Protein AF-A0A7K0LQH1-F1 (afdb_monomer_lite)

Structure (mmCIF, N/CA/C/O backbone):
data_AF-A0A7K0LQH1-F1
#
_entry.id   AF-A0A7K0LQH1-F1
#
loop_
_atom_site.group_PDB
_atom_site.id
_atom_site.type_symbol
_atom_site.label_atom_id
_atom_site.label_alt_id
_atom_site.label_comp_id
_atom_site.label_asym_id
_atom_site.label_entity_id
_atom_site.label_seq_id
_atom_site.pdbx_PDB_ins_code
_atom_site.Cartn_x
_atom_site.Cartn_y
_atom_site.Cartn_z
_atom_site.occupancy
_atom_site.B_iso_or_equiv
_atom_site.auth_seq_id
_atom_site.auth_comp_id
_atom_site.auth_asym_id
_atom_site.auth_atom_id
_atom_site.pdbx_PDB_model_num
ATOM 1 N N . ASN A 1 1 ? -16.563 -9.240 7.066 1.00 52.59 1 ASN A N 1
ATOM 2 C CA . ASN A 1 1 ? -15.649 -8.672 6.043 1.00 52.59 1 ASN A CA 1
ATOM 3 C C . ASN A 1 1 ? -15.973 -7.249 5.561 1.00 52.59 1 ASN A C 1
ATOM 5 O O . ASN A 1 1 ? -15.347 -6.809 4.609 1.00 52.59 1 ASN A O 1
ATOM 9 N N . ALA A 1 2 ? -16.837 -6.466 6.227 1.00 51.16 2 ALA A N 1
ATOM 10 C CA . ALA A 1 2 ? -17.127 -5.082 5.808 1.00 51.16 2 ALA A CA 1
ATOM 11 C C . ALA A 1 2 ? -15.904 -4.139 5.872 1.00 51.16 2 ALA A C 1
ATOM 13 O O . ALA A 1 2 ? -15.732 -3.285 5.012 1.00 51.16 2 ALA A O 1
ATOM 14 N N . ARG A 1 3 ? -15.011 -4.344 6.851 1.00 62.53 3 ARG A N 1
ATOM 15 C CA . ARG A 1 3 ? -13.773 -3.562 7.004 1.00 62.53 3 ARG A CA 1
ATOM 16 C C . ARG A 1 3 ? -12.813 -3.723 5.820 1.00 62.53 3 ARG A C 1
ATOM 18 O O . ARG A 1 3 ? -12.276 -2.736 5.339 1.00 62.53 3 ARG A O 1
ATOM 25 N N . VAL A 1 4 ? -12.616 -4.958 5.355 1.00 66.06 4 VAL A N 1
ATOM 26 C CA . VAL A 1 4 ? -11.751 -5.254 4.199 1.00 66.06 4 VAL A CA 1
ATOM 27 C C . VAL A 1 4 ? -12.348 -4.650 2.929 1.00 66.06 4 VAL A C 1
ATOM 29 O O . VAL A 1 4 ? -11.624 -4.021 2.169 1.00 66.06 4 VAL A O 1
ATOM 32 N N . GLY A 1 5 ? -13.671 -4.753 2.755 1.00 66.81 5 GLY A N 1
ATOM 33 C CA . GLY A 1 5 ? -14.378 -4.109 1.646 1.00 66.81 5 GLY A CA 1
ATOM 34 C C . GLY A 1 5 ? -14.175 -2.591 1.612 1.00 66.81 5 GLY A C 1
ATOM 35 O O . GLY A 1 5 ? -13.774 -2.064 0.584 1.00 66.81 5 GLY A O 1
ATOM 36 N N . GLY A 1 6 ? -14.362 -1.899 2.742 1.00 71.12 6 GLY A N 1
ATOM 37 C CA . GLY A 1 6 ? -14.179 -0.443 2.810 1.00 71.12 6 GLY A CA 1
ATOM 38 C C . GLY A 1 6 ? -12.743 0.018 2.535 1.00 71.12 6 GLY A C 1
ATOM 39 O O . GLY A 1 6 ? -12.540 0.990 1.812 1.00 71.12 6 GLY A O 1
ATOM 40 N N . VAL A 1 7 ? -11.741 -0.700 3.055 1.00 81.06 7 VAL A N 1
ATOM 41 C CA . VAL A 1 7 ? -10.324 -0.403 2.775 1.00 81.06 7 VAL A CA 1
ATOM 42 C C . VAL A 1 7 ? -10.002 -0.608 1.295 1.00 81.06 7 VAL A C 1
ATOM 44 O O . VAL A 1 7 ? -9.341 0.237 0.701 1.00 81.06 7 VAL A O 1
ATOM 47 N N . LEU A 1 8 ? -10.493 -1.690 0.684 1.00 77.00 8 LEU A N 1
ATOM 48 C CA . LEU A 1 8 ? -10.299 -1.942 -0.745 1.00 77.00 8 LEU A CA 1
ATOM 49 C C . LEU A 1 8 ? -10.946 -0.852 -1.602 1.00 77.00 8 LEU A C 1
ATOM 51 O O . LEU A 1 8 ? -10.308 -0.371 -2.530 1.00 77.00 8 LEU A O 1
ATOM 55 N N . SER A 1 9 ? -12.157 -0.401 -1.266 1.00 74.44 9 SER A N 1
ATOM 56 C CA . SER A 1 9 ? -12.790 0.730 -1.955 1.00 74.44 9 SER A CA 1
ATOM 57 C C . SER A 1 9 ? -11.957 2.009 -1.853 1.00 74.44 9 SER A C 1
ATOM 59 O O . SER A 1 9 ? -11.783 2.699 -2.851 1.00 74.44 9 SER A O 1
ATOM 61 N N . LEU A 1 10 ? -11.402 2.305 -0.674 1.00 79.44 10 LEU A N 1
ATOM 62 C CA . LEU A 1 10 ? -10.561 3.484 -0.461 1.00 79.44 10 LEU A CA 1
ATOM 63 C C . LEU A 1 10 ? -9.239 3.397 -1.241 1.00 79.44 10 LEU A C 1
ATOM 65 O O . LEU A 1 10 ? -8.789 4.386 -1.812 1.00 79.44 10 LEU A O 1
ATOM 69 N N . VAL A 1 11 ? -8.638 2.207 -1.302 1.00 80.25 11 VAL A N 1
ATOM 70 C CA . VAL A 1 11 ? -7.452 1.937 -2.122 1.00 80.25 11 VAL A CA 1
ATOM 71 C C . VAL A 1 11 ? -7.757 2.117 -3.604 1.00 80.25 11 VAL A C 1
ATOM 73 O O . VAL A 1 11 ? -7.022 2.827 -4.280 1.00 80.25 11 VAL A O 1
ATOM 76 N N . LEU A 1 12 ? -8.839 1.520 -4.104 1.00 79.12 12 LEU A N 1
ATOM 77 C CA . LEU A 1 12 ? -9.243 1.658 -5.504 1.00 79.12 12 LEU A CA 1
ATOM 78 C C . LEU A 1 12 ? -9.522 3.121 -5.860 1.00 79.12 12 LEU A C 1
ATOM 80 O O . LEU A 1 12 ? -9.093 3.587 -6.909 1.00 79.12 12 LEU A O 1
ATOM 84 N N . PHE A 1 13 ? -10.166 3.862 -4.958 1.00 75.94 13 PHE A N 1
ATOM 85 C CA . PHE A 1 13 ? -10.374 5.298 -5.109 1.00 75.94 13 PHE A CA 1
ATOM 86 C C . PHE A 1 13 ? -9.051 6.078 -5.160 1.00 75.94 13 PHE A C 1
ATOM 88 O O . PHE A 1 13 ? -8.871 6.908 -6.044 1.00 75.94 13 PHE A O 1
ATOM 95 N N . ALA A 1 14 ? -8.099 5.785 -4.265 1.00 78.44 14 ALA A N 1
ATOM 96 C CA . ALA A 1 14 ? -6.773 6.407 -4.277 1.00 78.44 14 ALA A CA 1
ATOM 97 C C . ALA A 1 14 ? -6.038 6.161 -5.601 1.00 78.44 14 ALA A C 1
ATOM 99 O O . ALA A 1 14 ? -5.448 7.081 -6.159 1.00 78.44 14 ALA A O 1
ATOM 100 N N . VAL A 1 15 ? -6.085 4.917 -6.088 1.00 78.88 15 VAL A N 1
ATOM 101 C CA . VAL A 1 15 ? -5.493 4.512 -7.368 1.00 78.88 15 VAL A CA 1
ATOM 102 C C . VAL A 1 15 ? -6.127 5.296 -8.509 1.00 78.88 15 VAL A C 1
ATOM 104 O O . VAL A 1 15 ? -5.403 5.908 -9.283 1.00 78.88 15 VAL A O 1
ATOM 107 N N . PHE A 1 16 ? -7.457 5.359 -8.560 1.00 76.44 16 PHE A N 1
ATOM 108 C CA . PHE A 1 16 ? -8.176 6.116 -9.581 1.00 76.44 16 PHE A CA 1
ATOM 109 C C . PHE A 1 16 ? -7.814 7.610 -9.579 1.00 76.44 16 PHE A C 1
ATOM 111 O O . PHE A 1 16 ? -7.589 8.180 -10.639 1.00 76.44 16 PHE A O 1
ATOM 118 N N . LEU A 1 17 ? -7.698 8.235 -8.402 1.00 73.62 17 LEU A N 1
ATOM 119 C CA . LEU A 1 17 ? -7.318 9.648 -8.292 1.00 73.62 17 LEU A CA 1
ATOM 120 C C . LEU A 1 17 ? -5.871 9.945 -8.707 1.00 73.62 17 LEU A C 1
ATOM 122 O O . LEU A 1 17 ? -5.573 11.070 -9.093 1.00 73.62 17 LEU A O 1
ATOM 126 N N . GLY A 1 18 ? -4.957 8.989 -8.534 1.00 66.44 18 GLY A N 1
ATOM 127 C CA . GLY A 1 18 ? -3.521 9.223 -8.691 1.00 66.44 18 GLY A CA 1
ATOM 128 C C . GLY A 1 18 ? -2.909 8.688 -9.983 1.00 66.44 18 GLY A C 1
ATOM 129 O O . GLY A 1 18 ? -1.693 8.804 -10.143 1.00 66.44 18 GLY A O 1
ATOM 130 N N . ILE A 1 19 ? -3.688 8.059 -10.869 1.00 68.75 19 ILE A N 1
ATOM 131 C CA . ILE A 1 19 ? -3.216 7.687 -12.208 1.00 68.75 19 ILE A CA 1
ATOM 132 C C . ILE A 1 19 ? -3.272 8.946 -13.088 1.00 68.75 19 ILE A C 1
ATOM 134 O O . ILE A 1 19 ? -4.355 9.510 -13.254 1.00 68.75 19 ILE A O 1
ATOM 138 N N . PRO A 1 20 ? -2.138 9.406 -13.651 1.00 59.25 20 PRO A N 1
ATOM 139 C CA . PRO A 1 20 ? -2.138 10.519 -14.589 1.00 59.25 20 PRO A CA 1
ATOM 140 C C . PRO A 1 20 ? -2.856 10.082 -15.871 1.00 59.25 20 PRO A C 1
ATOM 142 O O . PRO A 1 20 ? -2.270 9.426 -16.730 1.00 59.25 20 PRO A O 1
ATOM 145 N N . SER A 1 21 ? -4.141 10.413 -15.995 1.00 56.12 21 SER A N 1
ATOM 146 C CA . SER A 1 21 ? -4.875 10.223 -17.243 1.00 56.12 21 SER A CA 1
ATOM 147 C C . SER A 1 21 ? -4.450 11.325 -18.207 1.00 56.12 21 SER A C 1
ATOM 149 O O . SER A 1 21 ? -4.708 12.509 -17.996 1.00 56.12 21 SER A O 1
ATOM 151 N N . SER A 1 22 ? -3.743 10.957 -19.274 1.00 52.31 22 SER A N 1
ATOM 152 C CA . SER A 1 22 ? -3.594 11.871 -20.404 1.00 52.31 22 SER A CA 1
ATOM 153 C C . SER A 1 22 ? -4.996 12.142 -20.959 1.00 52.31 22 SER A C 1
ATOM 155 O O . SER A 1 22 ? -5.718 11.184 -21.236 1.00 52.31 22 SER A O 1
ATOM 157 N N . GLU A 1 23 ? -5.386 13.409 -21.138 1.00 55.31 23 GLU A N 1
ATOM 158 C CA . GLU A 1 23 ? -6.752 13.821 -21.529 1.00 55.31 23 GLU A CA 1
ATOM 159 C C . GLU A 1 23 ? -7.309 13.150 -22.803 1.00 55.31 23 GLU A C 1
ATOM 161 O O . GLU A 1 23 ? -8.491 13.283 -23.109 1.00 55.31 23 GLU A O 1
ATOM 166 N N . ARG A 1 24 ? -6.489 12.409 -23.559 1.00 51.00 24 ARG A N 1
ATOM 167 C CA . ARG A 1 24 ? -6.901 11.770 -24.808 1.00 51.00 24 ARG A CA 1
ATOM 168 C C . ARG A 1 24 ? -7.819 10.558 -24.637 1.00 51.00 24 ARG A C 1
ATOM 170 O O . ARG A 1 24 ? -8.717 10.433 -25.459 1.00 51.00 24 ARG A O 1
ATOM 177 N N . ASN A 1 25 ? -7.685 9.721 -23.600 1.00 61.41 25 ASN A N 1
ATOM 178 C CA . ASN A 1 25 ? -8.346 8.401 -23.597 1.00 61.41 25 ASN A CA 1
ATOM 179 C C . ASN A 1 25 ? -9.029 8.012 -22.264 1.00 61.41 25 ASN A C 1
ATOM 181 O O . ASN A 1 25 ? -9.094 6.835 -21.920 1.00 61.41 25 ASN A O 1
ATOM 185 N N . ALA A 1 26 ? -9.629 8.963 -21.537 1.00 63.56 26 ALA A N 1
ATOM 186 C CA . ALA A 1 26 ? -10.374 8.670 -20.297 1.00 63.56 26 ALA A CA 1
ATOM 187 C C . ALA A 1 26 ? -11.474 7.592 -20.471 1.00 63.56 26 ALA A C 1
ATOM 189 O O . ALA A 1 26 ? -11.810 6.872 -19.530 1.00 63.56 26 ALA A O 1
ATOM 190 N N . VAL A 1 27 ? -12.023 7.458 -21.685 1.00 68.50 27 VAL A N 1
ATOM 191 C CA . VAL A 1 27 ? -12.999 6.416 -22.037 1.00 68.50 27 VAL A CA 1
ATOM 192 C C . VAL A 1 27 ? -12.353 5.029 -22.071 1.00 68.50 27 VAL A C 1
ATOM 194 O O . VAL A 1 27 ? -12.941 4.087 -21.548 1.00 68.50 27 VAL A O 1
ATOM 197 N N . GLU A 1 28 ? -11.151 4.888 -22.634 1.00 65.75 28 GLU A N 1
ATOM 198 C CA . GLU A 1 28 ? -10.433 3.606 -22.658 1.00 65.75 28 GLU A CA 1
ATOM 199 C C . GLU A 1 28 ? -10.027 3.178 -21.249 1.00 65.75 28 GLU A C 1
ATOM 201 O O . GLU A 1 28 ? -10.227 2.018 -20.892 1.00 65.75 28 GLU A O 1
ATOM 206 N N . ASP A 1 29 ? -9.573 4.116 -20.413 1.00 60.56 29 ASP A N 1
ATOM 207 C CA . ASP A 1 29 ? -9.269 3.849 -19.004 1.00 60.56 29 ASP A CA 1
ATOM 208 C C . ASP A 1 29 ? -10.518 3.363 -18.253 1.00 60.56 29 ASP A C 1
ATOM 210 O O . ASP A 1 29 ? -10.478 2.353 -17.546 1.00 60.56 29 ASP A O 1
ATOM 214 N N . CYS A 1 30 ? -11.667 4.017 -18.463 1.00 66.44 30 CYS A N 1
ATOM 215 C CA . CYS A 1 30 ? -12.944 3.578 -17.896 1.00 66.44 30 CYS A CA 1
ATOM 216 C C . CYS A 1 30 ? -13.352 2.180 -18.385 1.00 66.44 30 CYS A C 1
ATOM 218 O O . CYS A 1 30 ? -13.841 1.372 -17.591 1.00 66.44 30 CYS A O 1
ATOM 220 N N . LEU A 1 31 ? -13.149 1.877 -19.671 1.00 76.19 31 LEU A N 1
ATOM 221 C CA . LEU A 1 31 ? -13.460 0.572 -20.256 1.00 76.19 31 LEU A CA 1
ATOM 222 C C . LEU A 1 31 ? -12.544 -0.529 -19.710 1.00 76.19 31 LEU A C 1
ATOM 224 O O . LEU A 1 31 ? -13.035 -1.607 -19.377 1.00 76.19 31 LEU A O 1
ATOM 228 N N . LEU A 1 32 ? -11.244 -0.264 -19.560 1.00 69.75 32 LEU A N 1
ATOM 229 C CA . LEU A 1 32 ? -10.274 -1.202 -18.988 1.00 69.75 32 LEU A CA 1
ATOM 230 C C . LEU A 1 32 ? -10.552 -1.469 -17.504 1.00 69.75 32 LEU A C 1
ATOM 232 O O . LEU A 1 32 ? -10.531 -2.623 -17.071 1.00 69.75 32 LEU A O 1
ATOM 236 N N . VAL A 1 33 ? -10.893 -0.431 -16.733 1.00 68.88 33 VAL A N 1
ATOM 237 C CA . VAL A 1 33 ? -11.333 -0.574 -15.334 1.00 68.88 33 VAL A CA 1
ATOM 238 C C . VAL A 1 33 ? -12.636 -1.375 -15.256 1.00 68.88 33 VAL A C 1
ATOM 240 O O . VAL A 1 33 ? -12.754 -2.281 -14.427 1.00 68.88 33 VAL A O 1
ATOM 243 N N . GLY A 1 34 ? -13.594 -1.096 -16.145 1.00 72.38 34 GLY A N 1
ATOM 244 C CA . GLY A 1 34 ? -14.844 -1.847 -16.260 1.00 72.38 34 GLY A CA 1
ATOM 245 C C . GLY A 1 34 ? -14.611 -3.326 -16.573 1.00 72.38 34 GLY A C 1
ATOM 246 O O . GLY A 1 34 ? -15.151 -4.194 -15.885 1.00 72.38 34 GLY A O 1
ATOM 247 N N . LEU A 1 35 ? -13.753 -3.625 -17.551 1.00 78.88 35 LEU A N 1
ATOM 248 C CA . LEU A 1 35 ? -13.371 -4.984 -17.935 1.00 78.88 35 LEU A CA 1
ATOM 249 C C . LEU A 1 35 ? -12.695 -5.725 -16.776 1.00 78.88 35 LEU A C 1
ATOM 251 O O . LEU A 1 35 ? -13.079 -6.852 -16.463 1.00 78.88 35 LEU A O 1
ATOM 255 N N . GLY A 1 36 ? -11.736 -5.087 -16.100 1.00 70.12 36 GLY A N 1
ATOM 256 C CA . GLY A 1 36 ? -11.084 -5.644 -14.914 1.00 70.12 36 GLY A CA 1
ATOM 257 C C . GLY A 1 36 ? -12.086 -5.955 -13.801 1.00 70.12 36 GLY A C 1
ATOM 258 O O . GLY A 1 36 ? -12.048 -7.038 -13.215 1.00 70.12 36 GLY A O 1
ATOM 259 N N . GLY A 1 37 ? -13.044 -5.054 -13.565 1.00 67.38 37 GLY A N 1
ATOM 260 C CA . GLY A 1 37 ? -14.150 -5.268 -12.635 1.00 67.38 37 GLY A CA 1
ATOM 261 C C . GLY A 1 37 ? -14.998 -6.488 -12.998 1.00 67.38 37 GLY A C 1
ATOM 262 O O . GLY A 1 37 ? -15.247 -7.329 -12.136 1.00 67.38 37 GLY A O 1
ATOM 263 N N . VAL A 1 38 ? -15.388 -6.629 -14.268 1.00 76.31 38 VAL A N 1
ATOM 264 C CA . VAL A 1 38 ? -16.162 -7.779 -14.771 1.00 76.31 38 VAL A CA 1
ATOM 265 C C . VAL A 1 38 ? -15.383 -9.085 -14.630 1.00 76.31 38 VAL A C 1
ATOM 267 O O . VAL A 1 38 ? -15.955 -10.082 -14.195 1.00 76.31 38 VAL A O 1
ATOM 270 N N . LEU A 1 39 ? -14.084 -9.090 -14.937 1.00 73.00 39 LEU A N 1
ATOM 271 C CA . LEU A 1 39 ? -13.227 -10.270 -14.798 1.00 73.00 39 LEU A CA 1
ATOM 272 C C . LEU A 1 39 ? -13.080 -10.698 -13.336 1.00 73.00 39 LEU A C 1
ATOM 274 O O . LEU A 1 39 ? -13.242 -11.877 -13.029 1.00 73.00 39 LEU A O 1
ATOM 278 N N . VAL A 1 40 ? -12.842 -9.754 -12.420 1.00 64.31 40 VAL A N 1
ATOM 279 C CA . VAL A 1 40 ? -12.775 -10.037 -10.978 1.00 64.31 40 VAL A CA 1
ATOM 280 C C . VAL A 1 40 ? -14.123 -10.542 -10.465 1.00 64.31 40 VAL A C 1
ATOM 282 O O . VAL A 1 40 ? -14.164 -11.529 -9.733 1.00 64.31 40 VAL A O 1
ATOM 285 N N . LEU A 1 41 ? -15.234 -9.916 -10.867 1.00 66.12 41 LEU A N 1
ATOM 286 C CA . LEU A 1 41 ? -16.575 -10.347 -10.470 1.00 66.12 41 LEU A CA 1
ATOM 287 C C . LEU A 1 41 ? -16.886 -11.750 -11.005 1.00 66.12 41 LEU A C 1
ATOM 289 O O . LEU A 1 41 ? -17.370 -12.598 -10.259 1.00 66.12 41 LEU A O 1
ATOM 293 N N . GLY A 1 42 ? -16.560 -12.009 -12.272 1.00 78.31 42 GLY A N 1
ATOM 294 C CA . GLY A 1 42 ? -16.723 -13.301 -12.929 1.00 78.31 42 GLY A CA 1
ATOM 295 C C . GLY A 1 42 ? -15.879 -14.388 -12.273 1.00 78.31 42 GLY A C 1
ATOM 296 O O . GLY A 1 42 ? -16.396 -15.463 -11.984 1.00 78.31 42 GLY A O 1
ATOM 297 N N . TRP A 1 43 ? -14.620 -14.092 -11.943 1.00 83.44 43 TRP A N 1
ATOM 298 C CA . TRP A 1 43 ? -13.735 -15.006 -11.224 1.00 83.44 43 TRP A CA 1
ATOM 299 C C . TRP A 1 43 ? -14.243 -15.291 -9.811 1.00 83.44 43 TRP A C 1
ATOM 301 O O . TRP A 1 43 ? -14.311 -16.446 -9.403 1.00 83.44 43 TRP A O 1
ATOM 311 N N . LEU A 1 44 ? -14.690 -14.270 -9.074 1.00 66.00 44 LEU A N 1
ATOM 312 C CA . LEU A 1 44 ? -15.287 -14.444 -7.749 1.00 66.00 44 LEU A CA 1
A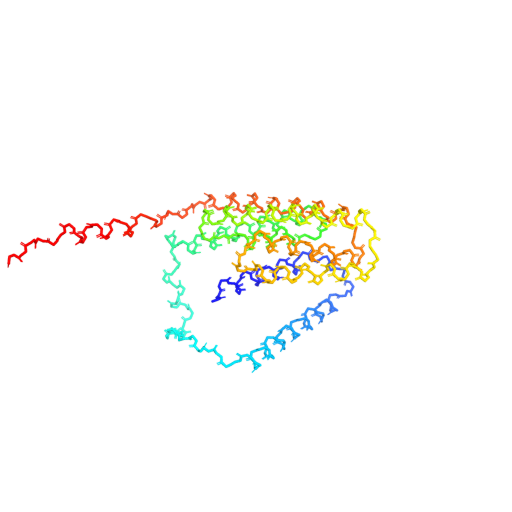TOM 313 C C . LEU A 1 44 ? -16.579 -15.262 -7.803 1.00 66.00 44 LEU A C 1
ATOM 315 O O . LEU A 1 44 ? -16.797 -16.095 -6.927 1.00 66.00 44 LEU A O 1
ATOM 319 N N . VAL A 1 45 ? -17.428 -15.059 -8.814 1.00 77.19 45 VAL A N 1
ATOM 320 C CA . VAL A 1 45 ? -18.643 -15.857 -9.029 1.00 77.19 45 VAL A CA 1
ATOM 321 C C . VAL A 1 45 ? -18.280 -17.290 -9.404 1.00 77.19 45 VAL A C 1
ATOM 323 O O . VAL A 1 45 ? -18.827 -18.209 -8.807 1.00 77.19 45 VAL A O 1
ATOM 326 N N . ALA A 1 46 ? -17.325 -17.504 -10.309 1.00 79.50 46 ALA A N 1
ATOM 327 C CA . ALA A 1 46 ? -16.853 -18.829 -10.696 1.00 79.50 46 ALA A CA 1
ATOM 328 C C . ALA A 1 46 ? -16.257 -19.579 -9.500 1.00 79.50 46 ALA A C 1
ATOM 330 O O . ALA A 1 46 ? -16.687 -20.688 -9.204 1.00 79.50 46 ALA A O 1
ATOM 331 N N . LEU A 1 47 ? -15.353 -18.955 -8.740 1.00 79.38 47 LEU A N 1
ATOM 332 C CA . LEU A 1 47 ? -14.827 -19.512 -7.496 1.00 79.38 47 LEU A CA 1
ATOM 333 C C . LEU A 1 47 ? -15.952 -19.782 -6.499 1.00 79.38 47 LEU A C 1
ATOM 335 O O . LEU A 1 47 ? -15.991 -20.837 -5.877 1.00 79.38 47 LEU A O 1
ATOM 339 N N . ARG A 1 48 ? -16.909 -18.864 -6.353 1.00 73.19 48 ARG A N 1
ATOM 340 C CA . ARG A 1 48 ? -18.039 -19.080 -5.455 1.00 73.19 48 ARG A CA 1
ATOM 341 C C . ARG A 1 48 ? -18.864 -20.279 -5.897 1.00 73.19 48 ARG A C 1
ATOM 343 O O . ARG A 1 48 ? -19.191 -21.070 -5.033 1.00 73.19 48 ARG A O 1
ATOM 350 N N . LEU A 1 49 ? -19.150 -20.452 -7.185 1.00 80.69 49 LEU A N 1
ATOM 351 C CA . LEU A 1 49 ? -19.887 -21.596 -7.729 1.00 80.69 49 LEU A CA 1
ATOM 352 C C . LEU A 1 49 ? -19.105 -22.910 -7.585 1.00 80.69 49 LEU A C 1
ATOM 354 O O . LEU A 1 49 ? -19.677 -23.919 -7.181 1.00 80.69 49 LEU A O 1
ATOM 358 N N . LEU A 1 50 ? -17.797 -22.884 -7.844 1.00 82.12 50 LEU A N 1
ATOM 359 C CA . LEU A 1 50 ? -16.905 -24.044 -7.759 1.00 82.12 50 LEU A CA 1
ATOM 360 C C . LEU A 1 50 ? -16.635 -24.472 -6.307 1.00 82.12 50 LEU A C 1
ATOM 362 O O . LEU A 1 50 ? -16.519 -25.661 -6.021 1.00 82.12 50 LEU A O 1
ATOM 366 N N . PHE A 1 51 ? -16.583 -23.519 -5.373 1.00 75.12 51 PHE A N 1
ATOM 367 C CA . PHE A 1 51 ? -16.222 -23.749 -3.972 1.00 75.12 51 PHE A CA 1
ATOM 368 C C . PHE A 1 51 ? -17.401 -23.581 -2.985 1.00 75.12 51 PHE A C 1
ATOM 370 O O . PHE A 1 51 ? -17.199 -23.710 -1.774 1.00 75.12 51 PHE A O 1
ATOM 377 N N . HIS A 1 52 ? -18.655 -23.376 -3.438 1.00 60.41 52 HIS A N 1
ATOM 378 C CA . HIS A 1 52 ? -19.837 -23.180 -2.561 1.00 60.41 52 HIS A CA 1
ATOM 379 C C . HIS A 1 52 ? -20.310 -24.403 -1.765 1.00 60.41 52 HIS A C 1
ATOM 381 O O . HIS A 1 52 ? -21.414 -24.396 -1.223 1.00 60.41 52 HIS A O 1
ATOM 387 N N . ARG A 1 53 ? -19.485 -25.439 -1.598 1.00 59.34 53 ARG A N 1
ATOM 388 C CA . ARG A 1 53 ? -19.830 -26.569 -0.729 1.00 59.34 53 ARG A CA 1
ATOM 389 C C . ARG A 1 53 ? -19.390 -26.461 0.729 1.00 59.34 53 ARG A C 1
ATOM 391 O O . ARG A 1 53 ? -19.646 -27.405 1.470 1.00 59.34 53 ARG A O 1
ATOM 398 N N . ARG A 1 54 ? -18.833 -25.343 1.222 1.00 60.91 54 ARG A N 1
ATOM 399 C CA . ARG A 1 54 ? -18.614 -25.201 2.680 1.00 60.91 54 ARG A CA 1
ATOM 400 C C . ARG A 1 54 ? -18.956 -23.835 3.289 1.00 60.91 54 ARG A C 1
ATOM 402 O O . ARG A 1 54 ? -18.235 -22.858 3.133 1.00 60.91 54 ARG A O 1
ATOM 409 N N . LYS A 1 55 ? -19.977 -23.916 4.154 1.00 57.03 55 LYS A N 1
ATOM 410 C CA . LYS A 1 55 ? -20.259 -23.136 5.373 1.00 57.03 55 LYS A CA 1
ATOM 411 C C . LYS A 1 55 ? -20.990 -21.800 5.188 1.00 57.03 55 LYS A C 1
ATOM 413 O O . LYS A 1 55 ? -20.394 -20.740 5.026 1.00 57.03 55 LYS A O 1
ATOM 418 N N . SER A 1 56 ? -22.316 -21.869 5.321 1.00 52.50 56 SER A N 1
ATOM 419 C CA . SER A 1 56 ? -23.194 -20.733 5.600 1.00 52.50 56 SER A CA 1
ATOM 420 C C . SER A 1 56 ? -22.856 -20.161 6.977 1.00 52.50 56 SER A C 1
ATOM 422 O O . SER A 1 56 ? -23.214 -20.723 8.013 1.00 52.50 56 SER A O 1
ATOM 424 N N . TRP A 1 57 ? -22.127 -19.051 6.992 1.00 53.81 57 TRP A N 1
ATOM 425 C CA . TRP A 1 57 ? -21.954 -18.254 8.196 1.00 53.81 57 TRP A CA 1
ATOM 426 C C . TRP A 1 57 ? -23.325 -17.702 8.588 1.00 53.81 57 TRP A C 1
ATOM 428 O O . TRP A 1 57 ? -23.902 -16.909 7.846 1.00 53.81 57 TRP A O 1
ATOM 438 N N . GLY A 1 58 ? -23.861 -18.154 9.723 1.00 49.62 58 GLY A N 1
ATOM 439 C CA . GLY A 1 58 ? -25.081 -17.604 10.304 1.00 49.62 58 GLY A CA 1
ATOM 440 C C . GLY A 1 58 ? -24.840 -16.148 10.683 1.00 49.62 58 GLY A C 1
ATOM 441 O O . GLY A 1 58 ? -24.266 -15.863 11.731 1.00 49.62 58 GLY A O 1
ATOM 442 N N . ALA A 1 59 ? -25.213 -15.223 9.801 1.00 58.25 59 ALA A N 1
ATOM 443 C CA . ALA A 1 59 ? -25.232 -13.813 10.139 1.0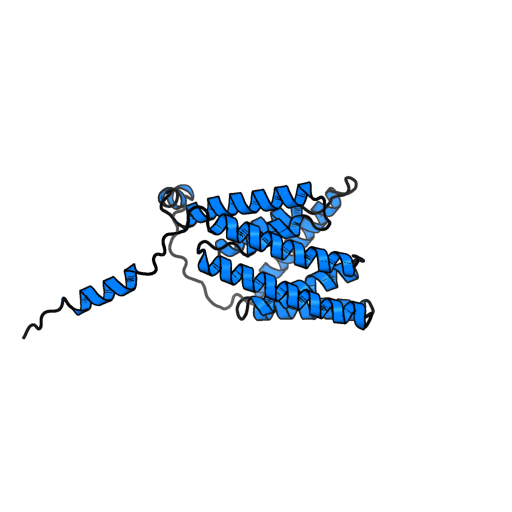0 58.25 59 ALA A CA 1
ATOM 444 C C . ALA A 1 59 ? -26.430 -13.573 11.073 1.00 58.25 59 ALA A C 1
ATOM 446 O O . ALA A 1 59 ? -27.538 -14.000 10.738 1.00 58.25 59 ALA A O 1
ATOM 447 N N . PRO A 1 60 ? -26.243 -12.919 12.232 1.00 56.59 60 PRO A N 1
ATOM 448 C CA . PRO A 1 60 ? -27.368 -12.532 13.070 1.00 56.59 60 PRO A CA 1
ATOM 449 C C . PRO A 1 60 ? -28.323 -11.631 12.269 1.00 56.59 60 PRO A C 1
ATOM 451 O O . PRO A 1 60 ? -27.858 -10.888 11.396 1.00 56.59 60 PRO A O 1
ATOM 454 N N . PRO A 1 61 ? -29.639 -11.682 12.535 1.00 60.69 61 PRO A N 1
ATOM 455 C CA . PRO A 1 61 ? -30.614 -10.858 11.832 1.00 60.69 61 PRO A CA 1
ATOM 456 C C . PRO A 1 61 ? -30.249 -9.381 12.004 1.00 60.69 61 PRO A C 1
ATOM 458 O O . PRO A 1 61 ? -30.214 -8.850 13.113 1.00 60.69 61 PRO A O 1
ATOM 461 N N . LEU A 1 62 ? -29.910 -8.726 10.895 1.00 71.88 62 LEU A N 1
ATOM 462 C CA . LEU A 1 62 ? -29.597 -7.303 10.872 1.00 71.88 62 LEU A CA 1
ATOM 463 C C . LEU A 1 62 ? -30.894 -6.525 10.657 1.00 71.88 62 LEU A C 1
ATOM 465 O O . LEU A 1 62 ? -31.693 -6.895 9.798 1.00 71.88 62 LEU A O 1
ATO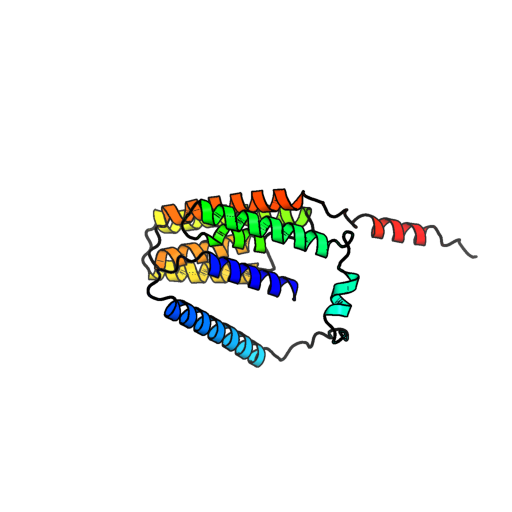M 469 N N . SER A 1 63 ? -31.085 -5.421 11.385 1.00 69.44 63 SER A N 1
ATOM 470 C CA . SER A 1 63 ? -32.177 -4.501 11.070 1.00 69.44 63 SER A CA 1
ATOM 471 C C . SER A 1 63 ? -32.031 -3.999 9.620 1.00 69.44 63 SER A C 1
ATOM 473 O O . SER A 1 63 ? -30.906 -3.738 9.167 1.00 69.44 63 SER A O 1
ATOM 475 N N . PRO A 1 64 ? -33.138 -3.875 8.866 1.00 68.81 64 PRO A N 1
ATOM 476 C CA . PRO A 1 64 ? -33.093 -3.441 7.469 1.00 68.81 64 PRO A CA 1
ATOM 477 C C . PRO A 1 64 ? -32.599 -1.991 7.333 1.00 68.81 64 PRO A C 1
ATOM 479 O O . PRO A 1 64 ? -31.939 -1.642 6.354 1.00 68.81 64 PRO A O 1
ATOM 482 N N . ASN A 1 65 ? -32.825 -1.161 8.354 1.00 78.19 65 ASN A N 1
ATOM 483 C CA . ASN A 1 65 ? -32.460 0.249 8.340 1.00 78.19 65 ASN A CA 1
ATOM 484 C C . ASN A 1 65 ? -30.985 0.481 8.691 1.00 78.19 65 ASN A C 1
ATOM 486 O O . ASN A 1 65 ? -30.516 0.232 9.802 1.00 78.19 65 ASN A O 1
ATOM 490 N N . VAL A 1 66 ? -30.245 1.036 7.729 1.00 73.69 66 VAL A N 1
ATOM 491 C CA . VAL A 1 66 ? -28.845 1.462 7.894 1.00 73.69 66 VAL A CA 1
ATOM 492 C C . VAL A 1 66 ? -28.705 2.536 8.979 1.00 73.69 66 VAL A C 1
ATOM 494 O O . VAL A 1 66 ? -27.769 2.474 9.774 1.00 73.69 66 VAL A O 1
ATOM 497 N N . ILE A 1 67 ? -29.653 3.474 9.056 1.00 76.75 67 ILE A N 1
ATOM 498 C CA . ILE A 1 67 ? -29.625 4.596 10.007 1.00 76.75 67 ILE A CA 1
ATOM 499 C C . ILE A 1 67 ? -29.667 4.095 11.456 1.00 76.75 67 ILE A C 1
ATOM 501 O O . ILE A 1 67 ? -28.859 4.537 12.272 1.00 76.75 67 ILE A O 1
ATOM 505 N N . ASP A 1 68 ? -30.509 3.106 11.758 1.00 76.25 68 ASP A N 1
ATOM 506 C CA . ASP A 1 68 ? -30.631 2.532 13.107 1.00 76.25 68 ASP A CA 1
ATOM 507 C C . ASP A 1 68 ? -29.355 1.797 13.553 1.00 76.25 68 ASP A C 1
ATOM 509 O O . ASP A 1 68 ? -29.076 1.693 14.745 1.00 76.25 68 ASP A O 1
ATOM 513 N N . ARG A 1 69 ? -28.531 1.337 12.600 1.00 68.88 69 ARG A N 1
ATOM 514 C CA . ARG A 1 69 ? -27.220 0.721 12.872 1.00 68.88 69 ARG A CA 1
ATOM 515 C C . ARG A 1 69 ? -26.108 1.748 13.085 1.00 68.88 69 ARG A C 1
ATOM 517 O O . ARG A 1 69 ? -25.163 1.472 13.825 1.00 68.88 69 ARG A O 1
ATOM 524 N N . LEU A 1 70 ? -26.196 2.901 12.422 1.00 70.12 70 LEU A N 1
ATOM 525 C CA . LEU A 1 70 ? -25.186 3.962 12.483 1.00 70.12 70 LEU A CA 1
ATOM 526 C C . LEU A 1 70 ? -25.401 4.897 13.672 1.00 70.12 70 LEU A C 1
ATOM 528 O O . LEU A 1 70 ? -24.435 5.260 14.337 1.00 70.12 70 LEU A O 1
ATOM 532 N N . ARG A 1 71 ? -26.655 5.252 13.973 1.00 74.88 71 ARG A N 1
ATOM 533 C CA . ARG A 1 71 ? -27.018 6.225 15.013 1.00 74.88 71 ARG A CA 1
ATOM 534 C C . ARG A 1 71 ? -26.381 5.941 16.385 1.00 74.88 71 ARG A C 1
ATOM 536 O O . ARG A 1 71 ? -25.876 6.891 16.975 1.00 74.88 71 ARG A O 1
ATOM 543 N N . PRO A 1 72 ? -26.305 4.689 16.883 1.00 71.50 72 PRO A N 1
ATOM 544 C CA . PRO A 1 72 ? -25.657 4.400 18.166 1.00 71.50 72 PRO A CA 1
ATOM 545 C C . PRO A 1 72 ? -24.128 4.562 18.145 1.00 71.50 72 PRO A C 1
ATOM 547 O O . PRO A 1 72 ? -23.526 4.755 19.196 1.00 71.50 72 PRO A O 1
ATOM 550 N N . ARG A 1 73 ? -23.501 4.477 16.962 1.00 69.00 73 ARG A N 1
ATOM 551 C CA . ARG A 1 73 ? -22.042 4.569 16.763 1.00 69.00 73 ARG A CA 1
ATOM 552 C C . ARG A 1 73 ? -21.558 5.993 16.479 1.00 69.00 73 ARG A C 1
ATOM 554 O O . ARG A 1 73 ? -20.359 6.247 16.515 1.00 69.00 73 ARG A O 1
ATOM 561 N N . LEU A 1 74 ? -22.469 6.934 16.212 1.00 73.06 74 LEU A N 1
ATOM 562 C CA . LEU A 1 74 ? -22.171 8.361 16.041 1.00 73.06 74 LEU A CA 1
ATOM 563 C C . LEU A 1 74 ? -21.965 9.035 17.405 1.00 73.06 74 LEU A C 1
ATOM 565 O O . LEU A 1 74 ? -22.707 9.929 17.805 1.00 73.06 74 LEU A O 1
ATOM 569 N N . ASN A 1 75 ? -20.963 8.574 18.148 1.00 74.25 75 ASN A N 1
ATOM 570 C CA . ASN A 1 75 ? -20.581 9.148 19.428 1.00 74.25 75 ASN A CA 1
ATOM 571 C C . ASN A 1 75 ? -19.074 9.407 19.438 1.00 74.25 75 ASN A C 1
ATOM 573 O O . ASN A 1 75 ? -18.281 8.542 19.077 1.00 74.25 75 ASN A O 1
ATOM 577 N N . LEU A 1 76 ? -18.667 10.579 19.928 1.00 67.50 76 LEU A N 1
ATOM 578 C CA . LEU A 1 76 ? -17.260 10.953 20.110 1.00 67.50 76 LEU A CA 1
ATOM 579 C C . LEU A 1 76 ? -16.513 10.048 21.103 1.00 67.50 76 LEU A C 1
ATOM 581 O O . LEU A 1 76 ? -15.296 10.163 21.236 1.00 67.50 76 LEU A O 1
ATOM 585 N N . ARG A 1 77 ? -17.212 9.165 21.821 1.00 70.31 77 ARG A N 1
ATOM 586 C CA . ARG A 1 77 ? -16.642 8.120 22.683 1.00 70.31 77 ARG A CA 1
ATOM 587 C C . ARG A 1 77 ? -16.449 6.769 21.983 1.00 70.31 77 ARG A C 1
ATOM 589 O O . ARG A 1 77 ? -15.802 5.915 22.569 1.00 70.31 77 ARG A O 1
ATOM 596 N N . ASP A 1 78 ? -16.978 6.578 20.774 1.00 79.00 78 ASP A N 1
ATOM 597 C CA . ASP A 1 78 ? -16.831 5.333 20.012 1.00 79.00 78 ASP A CA 1
ATOM 598 C C . ASP A 1 78 ? -15.488 5.311 19.257 1.00 79.00 78 ASP A C 1
ATOM 600 O O . ASP A 1 78 ? -15.160 6.226 18.492 1.00 79.00 78 ASP A O 1
ATOM 604 N N . ASP A 1 79 ? -14.704 4.252 19.461 1.00 76.94 79 ASP A N 1
ATOM 605 C CA . ASP A 1 79 ? -13.384 4.086 18.848 1.00 76.94 79 ASP A CA 1
ATOM 606 C C . ASP A 1 79 ? -13.435 3.984 17.315 1.00 76.94 79 ASP A C 1
ATOM 608 O O . ASP A 1 79 ? -12.512 4.440 16.631 1.00 76.94 79 ASP A O 1
ATOM 612 N N . PHE A 1 80 ? -14.522 3.449 16.745 1.00 78.69 80 PHE A N 1
ATOM 613 C CA . PHE A 1 80 ? -14.710 3.364 15.296 1.00 78.69 80 PHE A CA 1
ATOM 614 C C . PHE A 1 80 ? -14.992 4.734 14.680 1.00 78.69 80 PHE A C 1
ATOM 616 O O . PHE A 1 80 ? -14.461 5.028 13.608 1.00 78.69 80 PHE A O 1
ATOM 623 N N . PHE A 1 81 ? -15.770 5.589 15.354 1.00 80.62 81 PHE A N 1
ATOM 624 C CA . PHE A 1 81 ? -16.007 6.959 14.888 1.00 80.62 81 PHE A CA 1
ATOM 625 C C . PHE A 1 81 ? -14.709 7.775 14.909 1.00 80.62 81 PHE A C 1
ATOM 627 O O . PHE A 1 81 ? -14.329 8.380 13.906 1.00 80.62 81 PHE A O 1
ATOM 634 N N . ARG A 1 82 ? -13.962 7.702 16.019 1.00 83.50 82 ARG A N 1
ATOM 635 C CA . ARG A 1 82 ? -12.636 8.330 16.155 1.00 83.50 82 ARG A CA 1
ATOM 636 C C . ARG A 1 82 ? -11.662 7.841 15.089 1.00 83.50 82 ARG A C 1
ATOM 638 O O . ARG A 1 82 ? -10.901 8.624 14.530 1.00 83.50 82 ARG A O 1
ATOM 645 N N . HIS A 1 83 ? -11.651 6.540 14.807 1.00 86.50 83 HIS A N 1
ATOM 646 C CA . HIS A 1 83 ? -10.834 5.982 13.733 1.00 86.50 83 HIS A CA 1
ATOM 647 C C . HIS A 1 83 ? -11.237 6.524 12.360 1.00 86.50 83 HIS A C 1
ATOM 649 O O . HIS A 1 83 ? -10.355 6.913 11.604 1.00 86.50 83 HIS A O 1
ATOM 655 N N . GLY A 1 84 ? -12.536 6.605 12.058 1.00 86.38 84 GLY A N 1
ATOM 656 C CA . GLY A 1 84 ? -13.027 7.164 10.798 1.00 86.38 84 GLY A CA 1
ATOM 657 C C . GLY A 1 84 ? -12.535 8.592 10.555 1.00 86.38 84 GLY A C 1
ATOM 658 O O . GLY A 1 84 ? -12.026 8.884 9.477 1.00 86.38 84 GLY A O 1
ATOM 659 N N . VAL A 1 85 ? -12.597 9.454 11.577 1.00 86.38 85 VAL A N 1
ATOM 660 C CA . VAL A 1 85 ? -12.091 10.838 11.495 1.00 86.38 85 VAL A CA 1
ATOM 661 C C . VAL A 1 85 ? -10.572 10.876 11.287 1.00 86.38 85 VAL A C 1
ATOM 663 O O . VAL A 1 85 ? -10.100 11.570 10.390 1.00 86.38 85 VAL A O 1
ATOM 666 N N . ARG A 1 86 ? -9.801 10.098 12.062 1.00 89.69 86 ARG A N 1
ATOM 667 C CA . ARG A 1 86 ? -8.333 10.013 11.918 1.00 89.69 86 ARG A CA 1
ATOM 668 C C . ARG A 1 86 ? -7.923 9.509 10.535 1.00 89.69 86 ARG A C 1
ATOM 670 O O . ARG A 1 86 ? -7.019 10.068 9.923 1.00 89.69 86 ARG A O 1
ATOM 677 N N . LEU A 1 87 ? -8.602 8.477 10.034 1.00 89.94 87 LEU A N 1
ATOM 678 C CA . LEU A 1 87 ? -8.361 7.913 8.709 1.00 89.94 87 LEU A CA 1
ATOM 679 C C . LEU A 1 87 ? -8.690 8.922 7.607 1.00 89.94 87 LEU A C 1
ATOM 681 O O . LEU A 1 87 ? -7.892 9.080 6.689 1.00 89.94 87 LEU A O 1
ATOM 685 N N . ALA A 1 88 ? -9.820 9.629 7.706 1.00 87.69 88 ALA A N 1
ATOM 686 C CA . ALA A 1 88 ? -10.186 10.668 6.747 1.00 87.69 88 ALA A CA 1
ATOM 687 C C . ALA A 1 88 ? -9.143 11.800 6.716 1.00 87.69 88 ALA A C 1
ATOM 689 O O . ALA A 1 88 ? -8.716 12.207 5.634 1.00 87.69 88 ALA A O 1
ATOM 690 N N . GLY A 1 89 ? -8.678 12.250 7.887 1.00 88.44 89 GLY A N 1
ATOM 691 C CA . GLY A 1 89 ? -7.597 13.232 8.011 1.00 88.44 89 GLY A CA 1
ATOM 692 C C . GLY A 1 89 ? -6.294 12.743 7.377 1.00 88.44 89 GLY A C 1
ATOM 693 O O . GLY A 1 89 ? -5.776 13.386 6.467 1.00 88.44 89 GLY A O 1
ATOM 694 N N . ALA A 1 90 ? -5.819 11.559 7.771 1.00 93.62 90 ALA A N 1
ATOM 695 C CA . ALA A 1 90 ? -4.594 10.960 7.243 1.00 93.62 90 ALA A CA 1
ATOM 696 C C . ALA A 1 90 ? -4.634 10.754 5.727 1.00 93.62 90 ALA A C 1
ATOM 698 O O . ALA A 1 90 ? -3.673 11.076 5.029 1.00 93.62 90 ALA A O 1
ATOM 699 N N . PHE A 1 91 ? -5.749 10.236 5.211 1.00 90.88 91 PHE A N 1
ATOM 700 C CA . PHE A 1 91 ? -5.933 9.983 3.788 1.00 90.88 91 PHE A CA 1
ATOM 701 C C . PHE A 1 91 ? -5.967 11.287 2.984 1.00 90.88 91 PHE A C 1
ATOM 703 O O . PHE A 1 91 ? -5.331 11.379 1.934 1.00 90.88 91 PHE A O 1
ATOM 710 N N . THR A 1 92 ? -6.633 12.322 3.503 1.00 87.25 92 THR A N 1
ATOM 711 C CA . THR A 1 92 ? -6.667 13.653 2.877 1.00 87.25 92 THR A CA 1
ATOM 712 C C . THR A 1 92 ? -5.278 14.288 2.866 1.00 87.25 92 THR A C 1
ATOM 714 O O . THR A 1 92 ? -4.824 14.732 1.815 1.00 87.25 92 THR A O 1
ATOM 717 N N . THR A 1 93 ? -4.557 14.265 3.994 1.00 91.06 93 THR A N 1
ATOM 7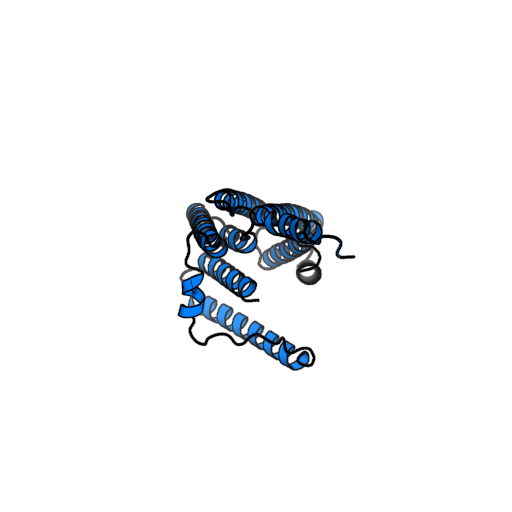18 C CA . THR A 1 93 ? -3.171 14.756 4.077 1.00 91.06 93 THR A CA 1
ATOM 719 C C . THR A 1 93 ? -2.262 14.037 3.082 1.00 91.06 93 THR A C 1
ATOM 721 O O . THR A 1 93 ? -1.532 14.688 2.339 1.00 91.06 93 THR A O 1
ATOM 724 N N . ALA A 1 94 ? -2.331 12.706 3.022 1.00 93.69 94 ALA A N 1
ATOM 725 C CA . ALA A 1 94 ? -1.557 11.908 2.076 1.00 93.69 94 ALA A CA 1
ATOM 726 C C . ALA A 1 94 ? -1.882 12.242 0.617 1.00 93.69 94 ALA A C 1
ATOM 728 O O . ALA A 1 94 ? -0.967 12.357 -0.195 1.00 93.69 94 ALA A O 1
ATOM 729 N N . THR A 1 95 ? -3.164 12.433 0.302 1.00 88.44 95 THR A N 1
ATOM 730 C CA . THR A 1 95 ? -3.616 12.799 -1.045 1.00 88.44 95 THR A CA 1
ATOM 731 C C . THR A 1 95 ? -3.078 14.174 -1.440 1.00 88.44 95 THR A C 1
ATOM 733 O O . THR A 1 95 ? -2.447 14.294 -2.485 1.00 88.44 95 THR A O 1
ATOM 736 N N . ILE A 1 96 ? -3.227 15.191 -0.584 1.00 87.38 96 ILE A N 1
ATOM 737 C CA . ILE A 1 96 ? -2.717 16.546 -0.851 1.00 87.38 96 ILE A CA 1
ATOM 738 C C . ILE A 1 96 ? -1.203 16.524 -1.070 1.00 87.38 96 ILE A C 1
ATOM 740 O O . ILE A 1 96 ? -0.727 17.065 -2.062 1.00 87.38 96 ILE A O 1
ATOM 744 N N . ILE A 1 97 ? -0.448 15.860 -0.190 1.00 91.06 97 ILE A N 1
ATOM 745 C CA . ILE A 1 97 ? 1.011 15.763 -0.328 1.00 91.06 97 ILE A CA 1
ATOM 746 C C . ILE A 1 97 ? 1.385 15.084 -1.650 1.00 91.06 97 ILE A C 1
ATOM 748 O O . ILE A 1 97 ? 2.244 15.586 -2.369 1.00 91.06 97 ILE A O 1
ATOM 752 N N . SER A 1 98 ? 0.721 13.977 -2.001 1.00 88.25 98 SER A N 1
ATOM 753 C CA . SER A 1 98 ? 1.004 13.266 -3.253 1.00 88.25 98 SER A CA 1
ATOM 754 C C . SER A 1 98 ? 0.724 14.099 -4.507 1.00 88.25 98 SER A C 1
ATOM 756 O O . SER A 1 98 ? 1.486 14.020 -5.467 1.00 88.25 98 SER A O 1
ATOM 758 N N . GLN A 1 99 ? -0.322 14.928 -4.473 1.00 84.69 99 GLN A N 1
ATOM 759 C CA . GLN A 1 99 ? -0.717 15.805 -5.574 1.00 84.69 99 GLN A CA 1
ATOM 760 C C . GLN A 1 99 ? 0.234 17.001 -5.703 1.00 84.69 99 GLN A C 1
ATOM 762 O O . GLN A 1 99 ? 0.662 17.329 -6.802 1.00 84.69 99 GLN A O 1
ATOM 767 N N . VAL A 1 100 ? 0.633 17.619 -4.586 1.00 87.38 100 VAL A N 1
ATOM 768 C CA . VAL A 1 100 ? 1.552 18.773 -4.587 1.00 87.38 100 VAL A CA 1
ATOM 769 C C . VAL A 1 100 ? 2.954 18.386 -5.055 1.00 87.38 100 VAL A C 1
ATOM 771 O O . VAL A 1 100 ? 3.595 19.154 -5.766 1.00 87.38 100 VAL A O 1
ATOM 774 N N . LEU A 1 101 ? 3.436 17.198 -4.679 1.00 84.94 101 LEU A N 1
ATOM 775 C CA . LEU A 1 101 ? 4.757 16.722 -5.098 1.00 84.94 101 LEU A CA 1
ATOM 776 C C . LEU A 1 101 ? 4.818 16.366 -6.593 1.00 84.94 101 LEU A C 1
ATOM 778 O O . LEU A 1 101 ? 5.915 16.277 -7.136 1.00 84.94 101 LEU A O 1
ATOM 782 N N . MET A 1 102 ? 3.665 16.163 -7.248 1.00 79.62 102 MET A N 1
ATOM 783 C CA . MET A 1 102 ? 3.539 15.759 -8.657 1.00 79.62 102 MET A CA 1
ATOM 784 C C . MET A 1 102 ? 4.453 14.586 -9.054 1.00 79.62 102 MET A C 1
ATOM 786 O O . MET A 1 102 ? 4.948 14.508 -10.175 1.00 79.62 102 MET A O 1
ATOM 790 N N . TRP A 1 103 ? 4.689 13.659 -8.125 1.00 75.81 103 TRP A N 1
ATOM 791 C CA . TRP A 1 103 ? 5.572 12.514 -8.347 1.00 75.81 103 TRP A CA 1
ATOM 792 C C . TRP A 1 103 ? 4.913 11.403 -9.169 1.00 75.81 103 TRP A C 1
ATOM 794 O O . TRP A 1 103 ? 3.684 11.309 -9.198 1.00 75.81 103 TRP A O 1
ATOM 804 N N . PRO A 1 104 ? 5.707 10.511 -9.792 1.00 80.44 104 PRO A N 1
ATOM 805 C CA . PRO A 1 104 ? 5.182 9.285 -10.380 1.00 80.44 104 PRO A CA 1
ATOM 806 C C . PRO A 1 104 ? 4.384 8.474 -9.350 1.00 80.44 104 PRO A C 1
ATOM 808 O O . PRO A 1 104 ? 4.730 8.425 -8.169 1.00 80.44 104 PRO A O 1
ATOM 811 N N . HIS A 1 105 ? 3.311 7.825 -9.803 1.00 85.94 105 HIS A N 1
ATOM 812 C CA . HIS A 1 105 ? 2.450 6.978 -8.969 1.00 85.94 105 HIS A CA 1
ATOM 813 C C . HIS A 1 105 ? 1.906 7.670 -7.701 1.00 85.94 105 HIS A C 1
ATOM 815 O O . HIS A 1 105 ? 1.956 7.115 -6.598 1.00 85.94 105 HIS A O 1
ATOM 821 N N . GLN A 1 106 ? 1.333 8.869 -7.856 1.00 86.50 106 GLN A N 1
ATOM 822 C CA . GLN A 1 106 ? 0.790 9.703 -6.765 1.00 86.50 106 GLN A CA 1
ATOM 823 C C . GLN A 1 106 ? -0.122 8.924 -5.796 1.00 86.50 106 GLN A C 1
ATOM 825 O O . GLN A 1 106 ? -0.149 9.177 -4.592 1.00 86.50 106 GLN A O 1
ATOM 830 N N . TYR A 1 107 ? -0.815 7.897 -6.286 1.00 87.56 107 TYR A N 1
ATOM 831 C CA . TYR A 1 107 ? -1.687 7.040 -5.487 1.00 87.56 107 TYR A CA 1
ATOM 832 C C . TYR A 1 107 ? -0.986 6.215 -4.389 1.00 87.56 107 TYR A C 1
ATOM 834 O O . TYR A 1 107 ? -1.655 5.742 -3.467 1.00 87.56 107 TYR A O 1
ATOM 842 N N . TRP A 1 108 ? 0.337 6.011 -4.425 1.00 93.38 108 TRP A N 1
ATOM 843 C CA . TRP A 1 108 ? 1.023 5.108 -3.487 1.00 93.38 108 TRP A CA 1
ATOM 844 C C . TRP A 1 108 ? 0.939 5.529 -2.023 1.00 93.38 108 TRP A C 1
ATOM 846 O O . TRP A 1 108 ? 0.798 4.658 -1.154 1.00 93.38 108 TRP A O 1
ATOM 856 N N . ILE A 1 109 ? 1.039 6.830 -1.738 1.00 94.69 109 ILE A N 1
ATOM 857 C CA . ILE A 1 109 ? 0.971 7.355 -0.370 1.00 94.69 109 ILE A CA 1
ATOM 858 C C . ILE A 1 109 ? -0.446 7.161 0.199 1.00 94.69 109 ILE A C 1
ATOM 860 O O . ILE A 1 109 ? -0.571 6.420 1.182 1.00 94.69 109 ILE A O 1
ATOM 864 N N . PRO A 1 110 ? -1.522 7.720 -0.400 1.00 93.31 110 PRO A N 1
ATOM 865 C CA . PRO A 1 110 ? -2.879 7.562 0.130 1.00 93.31 110 PRO A CA 1
ATOM 866 C C . PRO A 1 110 ? -3.333 6.097 0.169 1.00 93.31 110 PRO A C 1
ATOM 868 O O . PRO A 1 110 ? -3.926 5.668 1.162 1.00 93.31 110 PRO A O 1
ATOM 871 N N . MET A 1 111 ? -2.971 5.286 -0.833 1.00 93.56 111 MET A N 1
ATOM 872 C CA . MET A 1 111 ? -3.230 3.842 -0.818 1.00 93.56 111 MET A CA 1
ATOM 873 C C . MET A 1 111 ? -2.591 3.161 0.396 1.00 93.56 111 MET A C 1
ATOM 875 O O . MET A 1 111 ? -3.206 2.316 1.048 1.00 93.56 111 MET A O 1
ATOM 879 N N . THR A 1 112 ? -1.338 3.498 0.705 1.00 95.38 112 THR A N 1
ATOM 880 C CA . THR A 1 112 ? -0.627 2.871 1.821 1.00 95.38 112 THR A CA 1
ATOM 881 C C . THR A 1 112 ? -1.231 3.292 3.156 1.00 95.38 112 THR A C 1
ATOM 883 O O . THR A 1 112 ? -1.437 2.421 3.998 1.00 95.38 112 THR A O 1
ATOM 886 N N . VAL A 1 113 ? -1.602 4.569 3.319 1.00 96.06 113 VAL A N 1
ATOM 887 C CA . VAL A 1 113 ? -2.320 5.065 4.509 1.00 96.06 113 VAL A CA 1
ATOM 888 C C . VAL A 1 113 ? -3.620 4.292 4.732 1.00 96.06 113 VAL A C 1
ATOM 890 O O . VAL A 1 113 ? -3.838 3.762 5.823 1.00 96.06 113 VAL A O 1
ATOM 893 N N . ALA A 1 114 ? -4.444 4.151 3.688 1.00 93.50 114 ALA A N 1
ATOM 894 C CA . ALA A 1 114 ? -5.692 3.390 3.740 1.00 93.50 114 ALA A CA 1
ATOM 895 C C . ALA A 1 114 ? -5.487 1.947 4.230 1.00 93.50 114 ALA A C 1
ATOM 897 O O . ALA A 1 114 ? -6.313 1.404 4.964 1.00 93.50 114 ALA A O 1
ATOM 898 N N . TRP A 1 115 ? -4.375 1.328 3.831 1.00 91.62 115 TRP A N 1
ATOM 899 C CA . TRP A 1 115 ? -4.087 -0.072 4.121 1.00 91.62 115 TRP A CA 1
ATOM 900 C C . TRP A 1 115 ? -3.544 -0.319 5.535 1.00 91.62 115 TRP A C 1
ATOM 902 O O . TRP A 1 115 ? -3.856 -1.340 6.164 1.00 91.62 115 TRP A O 1
ATOM 912 N N . VAL A 1 116 ? -2.696 0.588 6.031 1.00 94.50 116 VAL A N 1
ATOM 913 C CA . VAL A 1 116 ? -1.977 0.404 7.303 1.00 94.50 116 VAL A CA 1
ATOM 914 C C . VAL A 1 116 ? -2.716 0.964 8.512 1.00 94.50 116 VAL A C 1
ATOM 916 O O . VAL A 1 116 ? -2.488 0.481 9.620 1.00 94.50 116 VAL A O 1
ATOM 919 N N . ALA A 1 117 ? -3.626 1.919 8.316 1.00 92.44 117 ALA A N 1
ATOM 920 C CA . ALA A 1 117 ? -4.399 2.507 9.400 1.00 92.44 117 ALA A CA 1
ATOM 921 C C . ALA A 1 117 ? -5.314 1.471 10.085 1.00 92.44 117 ALA A C 1
ATOM 923 O O . ALA A 1 117 ? -6.177 0.835 9.468 1.00 92.44 117 ALA A O 1
ATOM 924 N N . LEU A 1 118 ? -5.153 1.317 11.400 1.00 89.88 118 LEU A N 1
ATOM 925 C CA . LEU A 1 118 ? -6.007 0.496 12.255 1.00 89.88 118 LEU A CA 1
ATOM 926 C C . LEU A 1 118 ? -6.738 1.371 13.293 1.00 89.88 118 LEU A C 1
ATOM 928 O O . LEU A 1 118 ? -6.282 2.469 13.608 1.00 89.88 118 LEU A O 1
ATOM 932 N N . PRO A 1 119 ? -7.888 0.914 13.830 1.00 85.88 119 PRO A N 1
ATOM 933 C CA . PRO A 1 119 ? -8.560 1.605 14.933 1.00 85.88 119 PRO A CA 1
ATOM 934 C C . PRO A 1 119 ? -7.683 1.736 16.183 1.00 85.88 119 PRO A C 1
ATOM 936 O O . PRO A 1 119 ? -7.731 2.762 16.865 1.00 85.88 119 PRO A O 1
ATOM 939 N N . ASP A 1 120 ? -6.869 0.709 16.431 1.00 84.75 120 ASP A N 1
ATOM 940 C CA . ASP A 1 120 ? -5.917 0.618 17.531 1.00 84.75 120 ASP A CA 1
ATOM 941 C C . ASP A 1 120 ? -4.543 1.220 17.146 1.00 84.75 120 ASP A C 1
ATOM 943 O O . ASP A 1 120 ? -3.986 0.840 16.103 1.00 84.75 120 ASP A O 1
ATOM 947 N N . PRO A 1 121 ? -3.978 2.147 17.949 1.00 84.31 121 PRO A N 1
ATOM 948 C CA . PRO A 1 121 ? -2.657 2.728 17.704 1.00 84.31 121 PRO A CA 1
ATOM 949 C C . PRO A 1 121 ? -1.515 1.706 17.707 1.00 84.31 121 PRO A C 1
ATOM 951 O O . PRO A 1 121 ? -0.651 1.773 16.832 1.00 84.31 121 PRO A O 1
ATOM 954 N N . THR A 1 122 ? -1.523 0.731 18.623 1.00 88.06 122 THR A N 1
ATOM 955 C CA . THR A 1 122 ? -0.462 -0.289 18.707 1.00 88.06 122 THR A CA 1
ATOM 956 C C . THR A 1 122 ? -0.451 -1.149 17.448 1.00 88.06 122 THR A C 1
ATOM 958 O O . THR A 1 122 ? 0.575 -1.276 16.780 1.00 88.06 122 THR A O 1
ATOM 961 N N . GLY A 1 123 ? -1.620 -1.642 17.038 1.00 89.38 123 GLY A N 1
ATOM 962 C CA . GLY A 1 123 ? -1.790 -2.356 15.780 1.00 89.38 123 GLY A CA 1
ATOM 963 C C . GLY A 1 123 ? -1.382 -1.515 14.569 1.00 89.38 123 GLY A C 1
ATOM 964 O O . GLY A 1 123 ? -0.761 -2.043 13.645 1.00 89.38 123 GLY A O 1
ATOM 965 N N . THR A 1 124 ? -1.686 -0.211 14.568 1.00 91.75 124 THR A N 1
ATOM 966 C CA . THR A 1 124 ? -1.253 0.711 13.505 1.00 91.75 124 THR A CA 1
ATOM 967 C C . THR A 1 124 ? 0.269 0.771 13.424 1.00 91.75 124 THR A C 1
ATOM 969 O O . THR A 1 124 ? 0.817 0.595 12.339 1.00 91.75 124 THR A O 1
ATOM 972 N N . ALA A 1 125 ? 0.962 0.937 14.552 1.00 93.38 125 ALA A N 1
ATOM 973 C CA . ALA A 1 125 ? 2.421 0.958 14.596 1.00 93.38 125 ALA A CA 1
ATOM 974 C C . ALA A 1 125 ? 3.029 -0.362 14.092 1.00 93.38 125 ALA A C 1
ATOM 976 O O . ALA A 1 125 ? 3.902 -0.342 13.225 1.00 93.38 125 ALA A O 1
ATOM 977 N N . THR A 1 126 ? 2.518 -1.513 14.544 1.00 94.94 126 THR A N 1
ATOM 978 C CA . THR A 1 126 ? 2.974 -2.831 14.069 1.00 94.94 126 THR A CA 1
ATOM 979 C C . THR A 1 126 ? 2.741 -3.005 12.568 1.00 94.94 126 THR A C 1
ATOM 981 O O . THR A 1 126 ? 3.618 -3.491 11.850 1.00 94.94 126 THR A O 1
ATOM 984 N N . ARG A 1 127 ? 1.575 -2.587 12.056 1.00 94.19 127 ARG A N 1
ATOM 985 C CA . ARG A 1 127 ? 1.254 -2.703 10.628 1.00 94.19 127 ARG A CA 1
ATOM 986 C C . ARG A 1 127 ? 2.069 -1.731 9.775 1.00 94.19 127 ARG A C 1
ATOM 988 O O . ARG A 1 127 ? 2.489 -2.110 8.684 1.00 94.19 127 ARG A O 1
ATOM 995 N N . VAL A 1 128 ? 2.343 -0.521 10.257 1.00 97.25 128 VAL A N 1
ATOM 996 C CA . VAL A 1 128 ? 3.254 0.424 9.596 1.00 97.25 128 VAL A CA 1
ATOM 997 C C . VAL A 1 128 ? 4.671 -0.146 9.558 1.00 97.25 128 VAL A C 1
ATOM 999 O O . VAL A 1 128 ? 5.256 -0.207 8.480 1.00 97.25 128 VAL A O 1
ATOM 1002 N N . ALA A 1 129 ? 5.192 -0.648 10.680 1.00 97.50 129 ALA A N 1
ATOM 1003 C CA . ALA A 1 129 ? 6.523 -1.249 10.744 1.00 97.50 129 ALA A CA 1
ATOM 1004 C C . ALA A 1 129 ? 6.661 -2.434 9.777 1.00 97.50 129 ALA A C 1
ATOM 1006 O O . ALA A 1 129 ? 7.581 -2.463 8.963 1.00 97.50 129 ALA A O 1
ATOM 1007 N N . GLY A 1 130 ? 5.701 -3.366 9.785 1.00 97.19 130 GLY A N 1
ATOM 1008 C CA . GLY A 1 130 ? 5.692 -4.495 8.852 1.00 97.19 130 GLY A CA 1
ATOM 1009 C C . GLY A 1 130 ? 5.602 -4.060 7.385 1.00 97.19 130 GLY A C 1
ATOM 1010 O O . GLY A 1 130 ? 6.233 -4.670 6.525 1.00 97.19 130 GLY A O 1
ATOM 1011 N N . ARG A 1 131 ? 4.869 -2.976 7.091 1.00 97.50 131 ARG A N 1
ATOM 1012 C CA . ARG A 1 131 ? 4.761 -2.423 5.735 1.00 97.50 131 ARG A CA 1
ATOM 1013 C C . ARG A 1 131 ? 6.069 -1.783 5.281 1.00 97.50 131 ARG A C 1
ATOM 1015 O O . ARG A 1 131 ? 6.484 -2.029 4.153 1.00 97.50 131 ARG A O 1
ATOM 1022 N N . VAL A 1 132 ? 6.713 -0.990 6.133 1.00 98.25 132 VAL A N 1
ATOM 1023 C CA . VAL A 1 132 ? 7.996 -0.343 5.824 1.00 98.25 132 VAL A CA 1
ATOM 1024 C C . VAL A 1 132 ? 9.084 -1.399 5.656 1.00 98.25 132 VAL A C 1
ATOM 1026 O O . VAL A 1 132 ? 9.682 -1.475 4.588 1.00 98.25 132 VAL A O 1
ATOM 1029 N N . LEU A 1 133 ? 9.281 -2.271 6.649 1.00 98.19 133 LEU A N 1
ATOM 1030 C CA . LEU A 1 133 ? 10.317 -3.307 6.607 1.00 98.19 133 LEU A CA 1
ATOM 1031 C C . LEU A 1 133 ? 10.125 -4.258 5.425 1.00 98.19 133 LEU A C 1
ATOM 1033 O O . LEU A 1 133 ? 11.068 -4.498 4.677 1.00 98.19 133 LEU A O 1
ATOM 1037 N N . GLY A 1 134 ? 8.901 -4.745 5.204 1.00 97.56 134 GLY A N 1
ATOM 1038 C CA . GLY A 1 134 ? 8.611 -5.621 4.071 1.00 97.56 134 GLY A CA 1
ATOM 1039 C C . GLY A 1 134 ? 8.848 -4.941 2.722 1.00 97.56 134 GLY A C 1
ATOM 1040 O O . GLY A 1 134 ? 9.347 -5.574 1.797 1.00 97.56 134 GLY A O 1
ATOM 1041 N N . THR A 1 135 ? 8.549 -3.642 2.605 1.00 97.94 135 THR A N 1
ATOM 1042 C CA . THR A 1 135 ? 8.790 -2.900 1.358 1.00 97.94 135 THR A CA 1
ATOM 1043 C C . THR A 1 135 ? 10.280 -2.687 1.129 1.00 97.94 135 THR A C 1
ATOM 1045 O O . THR A 1 135 ? 10.741 -2.894 0.015 1.00 97.94 135 THR A O 1
ATOM 1048 N N . LEU A 1 136 ? 11.047 -2.328 2.162 1.00 98.06 136 LEU A N 1
ATOM 1049 C CA . LEU A 1 136 ? 12.498 -2.148 2.049 1.00 98.06 136 LEU A CA 1
ATOM 1050 C C . LEU A 1 136 ? 13.200 -3.455 1.667 1.00 98.06 136 LEU A C 1
ATOM 1052 O O . LEU A 1 136 ? 14.025 -3.461 0.758 1.00 98.06 136 LEU A O 1
ATOM 1056 N N . VAL A 1 137 ? 12.823 -4.569 2.303 1.00 98.12 137 VAL A N 1
ATOM 1057 C CA . VAL A 1 137 ? 13.339 -5.900 1.953 1.00 98.12 137 VAL A CA 1
ATOM 1058 C C . VAL A 1 137 ? 12.937 -6.275 0.526 1.00 98.12 137 VAL A C 1
ATOM 1060 O O . VAL A 1 137 ? 13.788 -6.687 -0.255 1.00 98.12 137 VAL A O 1
ATOM 1063 N N . GLY A 1 138 ? 11.667 -6.091 0.152 1.00 97.06 138 GLY A N 1
ATOM 1064 C CA . GLY A 1 138 ? 11.185 -6.384 -1.199 1.00 97.06 138 GLY A CA 1
ATOM 1065 C C . GLY A 1 138 ? 11.889 -5.559 -2.277 1.00 97.06 138 GLY A C 1
ATOM 1066 O O . GLY A 1 138 ? 12.319 -6.125 -3.278 1.00 97.06 138 GLY A O 1
ATOM 1067 N N . VAL A 1 139 ? 12.065 -4.253 -2.044 1.00 96.75 139 VAL A N 1
ATOM 1068 C CA . VAL A 1 139 ? 12.827 -3.337 -2.908 1.00 96.75 139 VAL A CA 1
ATOM 1069 C C . VAL A 1 139 ? 14.271 -3.804 -3.048 1.00 96.75 139 VAL A C 1
ATOM 1071 O O . VAL A 1 139 ? 14.758 -3.907 -4.170 1.00 96.75 139 VAL A O 1
ATOM 1074 N N . ALA A 1 140 ? 14.952 -4.120 -1.945 1.00 96.38 140 ALA A N 1
ATOM 1075 C CA . ALA A 1 140 ? 16.336 -4.577 -1.993 1.00 96.38 140 ALA A CA 1
ATOM 1076 C C . ALA A 1 140 ? 16.471 -5.867 -2.818 1.00 96.38 140 ALA A C 1
ATOM 1078 O O . ALA A 1 140 ? 17.288 -5.930 -3.734 1.00 96.38 140 ALA A O 1
ATOM 1079 N N . LEU A 1 141 ? 15.619 -6.864 -2.551 1.00 95.75 141 LEU A N 1
ATOM 1080 C CA . LEU A 1 141 ? 15.635 -8.144 -3.261 1.00 95.75 141 LEU A CA 1
ATOM 1081 C C . LEU A 1 141 ? 15.372 -7.975 -4.759 1.00 95.75 141 LEU A C 1
ATOM 1083 O O . LEU A 1 141 ? 16.139 -8.478 -5.578 1.00 95.75 141 LEU A O 1
ATOM 1087 N N . ILE A 1 142 ? 14.311 -7.254 -5.134 1.00 94.88 142 ILE A N 1
ATOM 1088 C CA . ILE A 1 142 ? 13.952 -7.113 -6.549 1.00 94.88 142 ILE A CA 1
ATOM 1089 C C . ILE A 1 142 ? 14.965 -6.257 -7.312 1.00 94.88 142 ILE A C 1
ATOM 1091 O O . ILE A 1 142 ? 15.269 -6.561 -8.461 1.00 94.88 142 ILE A O 1
ATOM 1095 N N . THR A 1 143 ? 15.548 -5.245 -6.663 1.00 94.12 143 THR A N 1
ATOM 1096 C CA . THR A 1 143 ? 16.603 -4.418 -7.263 1.00 94.12 143 THR A CA 1
ATOM 1097 C C . THR A 1 143 ? 17.838 -5.260 -7.559 1.00 94.12 143 THR A C 1
ATOM 1099 O O . THR A 1 143 ? 18.352 -5.195 -8.670 1.00 94.12 143 THR A O 1
ATOM 1102 N N . VAL A 1 144 ? 18.280 -6.099 -6.614 1.00 94.25 144 VAL A N 1
ATOM 1103 C CA . VAL A 1 144 ? 19.420 -7.009 -6.826 1.00 94.25 144 VAL A CA 1
ATOM 1104 C C . VAL A 1 144 ? 19.161 -7.948 -8.002 1.00 94.25 144 VAL A C 1
ATOM 1106 O O . VAL A 1 144 ? 20.035 -8.123 -8.844 1.00 94.25 144 VAL A O 1
ATOM 1109 N N . VAL A 1 145 ? 17.959 -8.519 -8.095 1.00 93.62 145 VAL A N 1
ATOM 1110 C CA . VAL A 1 145 ? 17.613 -9.434 -9.189 1.00 93.62 145 VAL A CA 1
ATOM 1111 C C . VAL A 1 145 ? 17.584 -8.709 -10.536 1.00 93.62 145 VAL A C 1
ATOM 1113 O O . VAL A 1 145 ? 18.193 -9.180 -11.492 1.00 93.62 145 VAL A O 1
ATOM 1116 N N . ILE A 1 146 ? 16.907 -7.563 -10.628 1.00 92.12 146 ILE A N 1
ATOM 1117 C CA . ILE A 1 146 ? 16.719 -6.868 -11.906 1.00 92.12 146 ILE A CA 1
ATOM 1118 C C . ILE A 1 146 ? 18.006 -6.177 -12.366 1.00 92.12 146 ILE A C 1
ATOM 1120 O O . ILE A 1 146 ? 18.425 -6.367 -13.505 1.00 92.12 146 ILE A O 1
ATOM 1124 N N . VAL A 1 147 ? 18.654 -5.406 -11.490 1.00 88.94 147 VAL A N 1
ATOM 1125 C CA . VAL A 1 147 ? 19.869 -4.646 -11.830 1.00 88.94 147 VAL A CA 1
ATOM 1126 C C . VAL A 1 147 ? 21.087 -5.564 -11.918 1.00 88.94 147 VAL A C 1
ATOM 1128 O O . VAL A 1 147 ? 21.940 -5.364 -12.775 1.00 88.94 147 VAL A O 1
ATOM 1131 N N . GLY A 1 148 ? 21.173 -6.580 -11.054 1.00 87.75 148 GLY A N 1
ATOM 1132 C CA . GLY A 1 148 ? 22.323 -7.482 -11.005 1.00 87.75 148 GLY A CA 1
ATOM 1133 C C . GLY A 1 148 ? 22.334 -8.537 -12.110 1.00 87.75 148 GLY A C 1
ATOM 1134 O O . GLY A 1 148 ? 23.406 -8.865 -12.608 1.00 87.75 148 GLY A O 1
ATOM 1135 N N . ALA A 1 149 ? 21.169 -9.071 -12.499 1.00 88.75 149 ALA A N 1
ATOM 1136 C CA . ALA A 1 149 ? 21.091 -10.147 -13.492 1.00 88.75 149 ALA A CA 1
ATOM 1137 C C . ALA A 1 149 ? 20.587 -9.700 -14.874 1.00 88.75 149 ALA A C 1
ATOM 1139 O O . ALA A 1 149 ? 20.721 -10.466 -15.826 1.00 88.75 149 ALA A O 1
ATOM 1140 N N . GLY A 1 150 ? 19.994 -8.506 -15.001 1.00 86.75 150 GLY A N 1
ATOM 1141 C CA . GLY A 1 150 ? 19.417 -8.018 -16.260 1.00 86.75 150 GLY A CA 1
ATOM 1142 C C . GLY A 1 150 ? 18.449 -9.010 -16.928 1.00 86.75 150 GLY A C 1
ATOM 1143 O O . GLY A 1 150 ? 18.626 -9.317 -18.108 1.00 86.75 150 GLY A O 1
ATOM 1144 N N . PRO A 1 151 ? 17.467 -9.577 -16.196 1.00 89.75 151 PRO A N 1
ATOM 1145 C CA . PRO A 1 151 ? 16.630 -10.653 -16.709 1.00 89.75 151 PRO A CA 1
ATOM 1146 C C . PRO A 1 151 ? 15.780 -10.199 -17.902 1.00 89.75 151 PRO A C 1
ATOM 1148 O O . PRO A 1 151 ? 15.218 -9.106 -17.910 1.00 89.75 151 PRO A O 1
ATOM 1151 N N . GLY A 1 152 ? 15.624 -11.082 -18.891 1.00 93.12 152 GLY A N 1
ATOM 1152 C CA . GLY A 1 152 ? 14.702 -10.860 -20.005 1.00 93.12 152 GLY A CA 1
ATOM 1153 C C . GLY A 1 152 ? 13.224 -10.839 -19.569 1.00 93.12 152 GLY A C 1
ATOM 1154 O O . GLY A 1 152 ? 12.885 -11.279 -18.465 1.00 93.12 152 GLY A O 1
ATOM 1155 N N . PRO A 1 153 ? 12.304 -10.409 -20.451 1.00 90.88 153 PRO A N 1
ATOM 1156 C CA . PRO A 1 153 ? 10.896 -10.173 -20.112 1.00 90.88 153 PRO A CA 1
ATOM 1157 C C . PRO A 1 153 ? 10.172 -11.418 -19.574 1.00 90.88 153 PRO A C 1
ATOM 1159 O O . PRO A 1 153 ? 9.391 -11.318 -18.633 1.00 90.88 153 PRO A O 1
ATOM 1162 N N . TYR A 1 154 ? 10.473 -12.614 -20.090 1.00 93.50 154 TYR A N 1
ATOM 1163 C CA . TYR A 1 154 ? 9.884 -13.858 -19.576 1.00 93.50 154 TYR A CA 1
ATOM 1164 C C . TYR A 1 154 ? 10.283 -14.149 -18.124 1.00 93.50 154 TYR A C 1
ATOM 1166 O O . TYR A 1 154 ? 9.452 -14.578 -17.327 1.00 93.50 154 TYR A O 1
ATOM 1174 N N . ALA A 1 155 ? 11.538 -13.883 -17.757 1.00 93.69 155 ALA A N 1
ATOM 1175 C CA . ALA A 1 155 ? 12.008 -14.067 -16.389 1.00 93.69 155 ALA A CA 1
ATOM 1176 C C . ALA A 1 155 ? 11.365 -13.043 -15.439 1.00 93.69 155 ALA A C 1
ATOM 1178 O O . ALA A 1 155 ? 10.963 -13.401 -14.333 1.00 93.69 155 ALA A O 1
ATOM 1179 N N . ILE A 1 156 ? 11.175 -11.799 -15.887 1.00 93.94 156 ILE A N 1
ATOM 1180 C CA . ILE A 1 156 ? 10.448 -10.785 -15.111 1.00 93.94 156 ILE A CA 1
ATOM 1181 C C . ILE A 1 156 ? 8.974 -11.189 -14.928 1.00 93.94 156 ILE A C 1
ATOM 1183 O O . ILE A 1 156 ? 8.449 -11.086 -13.822 1.00 93.94 156 ILE A O 1
ATOM 1187 N N . ALA A 1 157 ? 8.315 -11.738 -15.954 1.00 91.38 157 ALA A N 1
ATOM 1188 C CA . ALA A 1 157 ? 6.947 -12.253 -15.836 1.00 91.38 157 ALA A CA 1
ATOM 1189 C C . ALA A 1 157 ? 6.826 -13.406 -14.823 1.00 91.38 157 ALA A C 1
ATOM 1191 O O . ALA A 1 157 ? 5.861 -13.470 -14.060 1.00 91.38 157 ALA A O 1
ATOM 1192 N N . ILE A 1 158 ? 7.832 -14.281 -14.745 1.00 92.81 158 ILE A N 1
ATOM 1193 C CA . ILE A 1 158 ? 7.898 -15.312 -13.701 1.00 92.81 158 ILE A CA 1
ATOM 1194 C C . ILE A 1 158 ? 8.017 -14.667 -12.310 1.00 92.81 158 ILE A C 1
ATOM 1196 O O . ILE A 1 158 ? 7.315 -15.082 -11.387 1.00 92.81 158 ILE A O 1
ATOM 1200 N N . LEU A 1 159 ? 8.837 -13.621 -12.151 1.00 93.75 159 LEU A N 1
ATOM 1201 C CA . LEU A 1 159 ? 8.960 -12.887 -10.882 1.00 93.75 159 LEU A CA 1
ATOM 1202 C C . LEU A 1 159 ? 7.648 -12.216 -10.457 1.00 93.75 159 LEU A C 1
ATOM 1204 O O . LEU A 1 159 ? 7.337 -12.215 -9.265 1.00 93.75 159 LEU A O 1
ATOM 1208 N N . VAL A 1 160 ? 6.854 -11.706 -11.405 1.00 92.94 160 VAL A N 1
ATOM 1209 C CA . VAL A 1 160 ? 5.491 -11.212 -11.138 1.00 92.94 160 VAL A CA 1
ATOM 1210 C C . VAL A 1 160 ? 4.645 -12.322 -10.512 1.00 92.94 160 VAL A C 1
ATOM 1212 O O . VAL A 1 160 ? 4.065 -12.124 -9.443 1.00 92.94 160 VAL A O 1
ATOM 1215 N N . GLY A 1 161 ? 4.618 -13.507 -11.131 1.00 84.81 161 GLY A N 1
ATOM 1216 C CA . GLY A 1 161 ? 3.874 -14.661 -10.620 1.00 84.81 161 GLY A CA 1
ATOM 1217 C C . GLY A 1 161 ? 4.336 -15.109 -9.230 1.00 84.81 161 GLY A C 1
ATOM 1218 O O . GLY A 1 161 ? 3.508 -15.334 -8.348 1.00 84.81 161 GLY A O 1
ATOM 1219 N N . ILE A 1 162 ? 5.651 -15.176 -9.002 1.00 92.38 162 ILE A N 1
ATOM 1220 C CA . ILE A 1 162 ? 6.233 -15.531 -7.698 1.00 92.38 162 ILE A CA 1
ATOM 1221 C C . ILE A 1 162 ? 5.849 -14.501 -6.630 1.00 92.38 162 ILE A C 1
ATOM 1223 O O . ILE A 1 162 ? 5.399 -14.879 -5.549 1.00 92.38 162 ILE A O 1
ATOM 1227 N N . GLY A 1 163 ? 5.986 -13.205 -6.923 1.00 91.00 163 GLY A N 1
ATOM 1228 C CA . GLY A 1 163 ? 5.610 -12.136 -5.997 1.00 91.00 163 GLY A CA 1
ATOM 1229 C C . GLY A 1 163 ? 4.128 -12.193 -5.621 1.00 91.00 163 GLY A C 1
ATOM 1230 O O . GLY A 1 163 ? 3.788 -12.106 -4.439 1.00 91.00 163 GLY A O 1
ATOM 1231 N N . ALA A 1 164 ? 3.253 -12.416 -6.608 1.00 88.50 164 ALA A N 1
ATOM 1232 C CA . ALA A 1 164 ? 1.815 -12.559 -6.392 1.00 88.50 164 ALA A CA 1
ATOM 1233 C C . ALA A 1 164 ? 1.484 -13.788 -5.530 1.00 88.50 164 ALA A C 1
ATOM 1235 O O . ALA A 1 164 ? 0.697 -13.689 -4.590 1.00 88.50 164 ALA A O 1
ATOM 1236 N N . LEU A 1 165 ? 2.131 -14.927 -5.794 1.00 84.06 165 LEU A N 1
ATOM 1237 C CA . LEU A 1 165 ? 1.953 -16.147 -5.008 1.00 84.06 165 LEU A CA 1
ATOM 1238 C C . LEU A 1 165 ? 2.392 -15.955 -3.550 1.00 84.06 165 LEU A C 1
ATOM 1240 O O . LEU A 1 165 ? 1.664 -16.336 -2.636 1.00 84.06 165 LEU A O 1
ATOM 1244 N N . ILE A 1 166 ? 3.555 -15.336 -3.319 1.00 89.75 166 ILE A N 1
ATOM 1245 C CA . ILE A 1 166 ? 4.036 -15.018 -1.966 1.00 89.75 166 ILE A CA 1
ATOM 1246 C C . ILE A 1 166 ? 3.046 -14.087 -1.261 1.00 89.75 166 ILE A C 1
ATOM 1248 O O . ILE A 1 166 ? 2.704 -14.317 -0.101 1.00 89.75 166 ILE A O 1
ATOM 1252 N N . ALA A 1 167 ? 2.562 -13.050 -1.948 1.00 89.00 167 ALA A N 1
ATOM 1253 C CA . ALA A 1 167 ? 1.579 -12.135 -1.384 1.00 89.00 167 ALA A CA 1
ATOM 1254 C C . ALA A 1 167 ? 0.314 -12.876 -0.924 1.00 89.00 167 ALA A C 1
ATOM 1256 O O . ALA A 1 167 ? -0.122 -12.667 0.208 1.00 89.00 167 ALA A O 1
ATOM 1257 N N . GLU A 1 168 ? -0.223 -13.765 -1.763 1.00 87.31 168 GLU A N 1
ATOM 1258 C CA . GLU A 1 168 ? -1.450 -14.521 -1.498 1.00 87.31 168 GLU A CA 1
ATOM 1259 C C . GLU A 1 168 ? -1.278 -15.521 -0.347 1.00 87.31 168 GLU A C 1
ATOM 1261 O O . GLU A 1 168 ? -2.040 -15.504 0.619 1.00 87.31 168 GLU A O 1
ATOM 1266 N N . VAL A 1 169 ? -0.234 -16.356 -0.395 1.00 85.12 169 VAL A N 1
ATOM 1267 C CA . VAL A 1 169 ? 0.016 -17.396 0.621 1.00 85.12 169 VAL A CA 1
ATOM 1268 C C . VAL A 1 169 ? 0.211 -16.782 2.009 1.00 85.12 169 VAL A C 1
ATOM 1270 O O . VAL A 1 169 ? -0.257 -17.326 3.011 1.00 85.12 169 VAL A O 1
ATOM 1273 N N . PHE A 1 170 ? 0.877 -15.627 2.085 1.00 90.38 170 PHE A N 1
ATOM 1274 C CA . PHE A 1 170 ? 1.229 -15.001 3.356 1.00 90.38 170 PHE A CA 1
ATOM 1275 C C . PHE A 1 170 ? 0.259 -13.907 3.815 1.00 90.38 170 PHE A C 1
ATOM 1277 O O . PHE A 1 170 ? 0.472 -13.345 4.891 1.00 90.38 170 PHE A O 1
ATOM 1284 N N . ILE A 1 171 ? -0.827 -13.630 3.080 1.00 86.62 171 ILE A N 1
ATOM 1285 C CA . ILE A 1 171 ? -1.741 -12.510 3.374 1.00 86.62 171 ILE A CA 1
ATOM 1286 C C . ILE A 1 171 ? -2.337 -12.562 4.791 1.00 86.62 171 ILE A C 1
ATOM 1288 O O . ILE A 1 171 ? -2.539 -11.520 5.420 1.00 86.62 171 ILE A O 1
ATOM 1292 N N . VAL A 1 172 ? -2.571 -13.770 5.317 1.00 83.06 172 VAL A N 1
ATOM 1293 C CA . VAL A 1 172 ? -3.044 -14.002 6.695 1.00 83.06 172 VAL A CA 1
ATOM 1294 C C . VAL A 1 172 ? -1.917 -14.474 7.619 1.00 83.06 172 VAL A C 1
ATOM 1296 O O . VAL A 1 172 ? -1.931 -14.152 8.804 1.00 83.06 172 VAL A O 1
ATOM 1299 N N . ALA A 1 173 ? -0.943 -15.222 7.092 1.00 88.25 173 ALA A N 1
ATOM 1300 C CA . ALA A 1 173 ? 0.104 -15.866 7.886 1.00 88.25 173 ALA A CA 1
ATOM 1301 C C . ALA A 1 173 ? 1.203 -14.902 8.356 1.00 88.25 173 ALA A C 1
ATOM 1303 O O . ALA A 1 173 ? 1.618 -14.961 9.511 1.00 88.25 173 ALA A O 1
ATOM 1304 N N . ASN A 1 174 ? 1.696 -14.020 7.482 1.00 93.94 174 ASN A N 1
ATOM 1305 C CA . ASN A 1 174 ? 2.748 -13.077 7.842 1.00 93.94 174 ASN A CA 1
ATOM 1306 C C . ASN A 1 174 ? 2.683 -11.825 6.968 1.00 93.94 174 ASN A C 1
ATOM 1308 O O . ASN A 1 174 ? 3.038 -11.834 5.789 1.00 93.94 174 ASN A O 1
ATOM 1312 N N . TYR A 1 175 ? 2.282 -10.716 7.583 1.00 92.81 175 TYR A N 1
ATOM 1313 C CA . TYR A 1 175 ? 2.101 -9.461 6.870 1.00 92.81 175 TYR A CA 1
ATOM 1314 C C . TYR A 1 175 ? 3.399 -8.916 6.253 1.00 92.81 175 TYR A C 1
ATOM 1316 O O . TYR A 1 175 ? 3.357 -8.385 5.148 1.00 92.81 175 TYR A O 1
ATOM 1324 N N . LEU A 1 176 ? 4.551 -9.065 6.915 1.00 96.31 176 LEU A N 1
ATOM 1325 C CA . LEU A 1 176 ? 5.830 -8.589 6.379 1.00 96.31 176 LEU A CA 1
ATOM 1326 C C . LEU A 1 176 ? 6.200 -9.355 5.105 1.00 96.31 176 LEU A C 1
ATOM 1328 O O . LEU A 1 176 ? 6.494 -8.733 4.088 1.00 96.31 176 LEU A O 1
ATOM 1332 N N . VAL A 1 177 ? 6.129 -10.690 5.139 1.00 96.31 177 VAL A N 1
ATOM 1333 C CA . VAL A 1 177 ? 6.430 -11.542 3.973 1.00 96.31 177 VAL A CA 1
ATOM 1334 C C . VAL A 1 177 ? 5.439 -11.284 2.837 1.00 96.31 177 VAL A C 1
ATOM 1336 O O . VAL A 1 177 ? 5.840 -11.169 1.682 1.00 96.31 177 VAL A O 1
ATOM 1339 N N . CYS A 1 178 ? 4.157 -11.094 3.162 1.00 95.50 178 CYS A N 1
ATOM 1340 C CA . CYS A 1 178 ? 3.155 -10.672 2.188 1.00 95.50 178 CYS A CA 1
ATOM 1341 C C . CYS A 1 178 ? 3.569 -9.363 1.497 1.00 95.50 178 CYS A C 1
ATOM 1343 O O . CYS A 1 178 ? 3.538 -9.270 0.274 1.00 95.50 178 CYS A O 1
ATOM 1345 N N . VAL A 1 179 ? 4.013 -8.357 2.260 1.00 97.62 179 VAL A N 1
ATOM 1346 C CA . VAL A 1 179 ? 4.444 -7.064 1.710 1.00 97.62 179 VAL A CA 1
ATOM 1347 C C . VAL A 1 179 ? 5.691 -7.195 0.833 1.00 97.62 179 VAL A C 1
ATOM 1349 O O . VAL A 1 179 ? 5.764 -6.503 -0.185 1.00 97.62 179 VAL A O 1
ATOM 1352 N N . VAL A 1 180 ? 6.633 -8.078 1.178 1.00 98.12 180 VAL A N 1
ATOM 1353 C CA . VAL A 1 180 ? 7.768 -8.415 0.299 1.00 98.12 180 VAL A CA 1
ATOM 1354 C C . VAL A 1 180 ? 7.236 -8.916 -1.045 1.00 98.12 180 VAL A C 1
ATOM 1356 O O . VAL A 1 180 ? 7.561 -8.330 -2.074 1.00 98.12 180 VAL A O 1
ATOM 1359 N N . GLY A 1 181 ? 6.335 -9.906 -1.030 1.00 96.06 181 GLY A N 1
ATOM 1360 C CA . GLY A 1 181 ? 5.702 -10.446 -2.238 1.00 96.06 181 GLY A CA 1
ATOM 1361 C C . GLY A 1 181 ? 4.965 -9.389 -3.064 1.00 96.06 181 GLY A C 1
ATOM 1362 O O . GLY A 1 181 ? 5.202 -9.275 -4.264 1.00 96.06 181 GLY A O 1
ATOM 1363 N N . VAL A 1 182 ? 4.145 -8.546 -2.423 1.00 96.06 182 VAL A N 1
ATOM 1364 C CA . VAL A 1 182 ? 3.427 -7.439 -3.087 1.00 96.06 182 VAL A CA 1
ATOM 1365 C C . VAL A 1 182 ? 4.400 -6.464 -3.748 1.00 96.06 182 VAL A C 1
ATOM 1367 O O . VAL A 1 182 ? 4.156 -6.005 -4.860 1.00 96.06 182 VAL A O 1
ATOM 1370 N N . THR A 1 183 ? 5.499 -6.135 -3.071 1.00 96.94 183 THR A N 1
ATOM 1371 C CA . THR A 1 183 ? 6.501 -5.190 -3.578 1.00 96.94 183 THR A CA 1
ATOM 1372 C C . THR A 1 183 ? 7.245 -5.773 -4.775 1.00 96.94 183 THR A C 1
ATOM 1374 O O . THR A 1 183 ? 7.380 -5.096 -5.791 1.00 96.94 183 THR A O 1
ATOM 1377 N N . THR A 1 184 ? 7.648 -7.044 -4.692 1.00 96.06 184 THR A N 1
ATOM 1378 C CA . THR A 1 184 ? 8.250 -7.791 -5.802 1.00 96.06 184 THR A CA 1
ATOM 1379 C C . THR A 1 184 ? 7.312 -7.864 -7.002 1.00 96.06 184 THR A C 1
ATOM 1381 O O . THR A 1 184 ? 7.717 -7.503 -8.102 1.00 96.06 184 THR A O 1
ATOM 1384 N N . PHE A 1 185 ? 6.056 -8.266 -6.785 1.00 95.19 185 PHE A N 1
ATOM 1385 C CA . PHE A 1 185 ? 5.019 -8.322 -7.816 1.00 95.19 185 PHE A CA 1
ATOM 1386 C C . PHE A 1 185 ? 4.867 -6.978 -8.529 1.00 95.19 185 PHE A C 1
ATOM 1388 O O . PHE A 1 185 ? 4.945 -6.913 -9.752 1.00 95.19 185 PHE A O 1
ATOM 1395 N N . MET A 1 186 ? 4.684 -5.904 -7.757 1.00 94.69 186 MET A N 1
ATOM 1396 C CA . MET A 1 186 ? 4.406 -4.577 -8.293 1.00 94.69 186 MET A CA 1
ATOM 1397 C C . MET A 1 186 ? 5.596 -4.023 -9.088 1.00 94.69 186 MET A C 1
ATOM 1399 O O . MET A 1 186 ? 5.409 -3.535 -10.196 1.00 94.69 186 MET A O 1
ATOM 1403 N N . ILE A 1 187 ? 6.820 -4.118 -8.556 1.00 95.25 187 ILE A N 1
ATOM 1404 C CA . ILE A 1 187 ? 8.017 -3.591 -9.231 1.00 95.25 187 ILE A CA 1
ATOM 1405 C C . ILE A 1 187 ? 8.345 -4.411 -10.481 1.00 95.25 187 ILE A C 1
ATOM 1407 O O . ILE A 1 187 ? 8.653 -3.830 -11.519 1.00 95.25 187 ILE A O 1
ATOM 1411 N N . ALA A 1 188 ? 8.237 -5.742 -10.424 1.00 94.06 188 ALA A N 1
ATOM 1412 C CA . ALA A 1 188 ? 8.430 -6.587 -11.601 1.00 94.06 188 ALA A CA 1
ATOM 1413 C C . ALA A 1 188 ? 7.392 -6.271 -12.692 1.00 94.06 188 ALA A C 1
ATOM 1415 O O . ALA A 1 188 ? 7.742 -6.180 -13.866 1.00 94.06 188 ALA A O 1
ATOM 1416 N N . LEU A 1 189 ? 6.133 -6.029 -12.307 1.00 93.88 189 LEU A N 1
ATOM 1417 C CA . LEU A 1 189 ? 5.079 -5.636 -13.241 1.00 93.88 189 LEU A CA 1
ATOM 1418 C C . LEU A 1 189 ? 5.378 -4.280 -13.892 1.00 93.88 189 LEU A C 1
ATOM 1420 O O . LEU A 1 189 ? 5.271 -4.161 -15.108 1.00 93.88 189 LEU A O 1
ATOM 1424 N N . PHE A 1 190 ? 5.806 -3.288 -13.107 1.00 92.75 190 PHE A N 1
ATOM 1425 C CA . PHE A 1 190 ? 6.213 -1.977 -13.622 1.00 92.75 190 PHE A CA 1
ATOM 1426 C C . PHE A 1 190 ? 7.423 -2.059 -14.550 1.00 92.75 190 PHE A C 1
ATOM 1428 O O . PHE A 1 190 ? 7.436 -1.448 -15.615 1.00 92.75 190 PHE A O 1
ATOM 1435 N N . THR A 1 191 ? 8.372 -2.938 -14.239 1.00 92.75 191 THR A N 1
ATOM 1436 C CA . THR A 1 191 ? 9.509 -3.208 -15.126 1.00 92.75 191 THR A CA 1
ATOM 1437 C C . THR A 1 191 ? 9.056 -3.767 -16.481 1.00 92.75 191 THR A C 1
ATOM 1439 O O . THR A 1 191 ? 9.589 -3.368 -17.512 1.00 92.75 191 THR A O 1
ATOM 1442 N N . LEU A 1 192 ? 8.055 -4.660 -16.514 1.00 91.75 192 LEU A N 1
ATOM 1443 C CA . LEU A 1 192 ? 7.521 -5.210 -17.771 1.00 91.75 192 LEU A CA 1
ATOM 1444 C C . LEU A 1 192 ? 6.847 -4.163 -18.653 1.00 91.75 192 LEU A C 1
ATOM 1446 O O . LEU A 1 192 ? 6.926 -4.270 -19.874 1.00 91.75 192 LEU A O 1
ATOM 1450 N N . VAL A 1 193 ? 6.174 -3.182 -18.050 1.00 89.25 193 VAL A N 1
ATOM 1451 C CA . VAL A 1 193 ? 5.521 -2.090 -18.791 1.00 89.25 193 VAL A CA 1
ATOM 1452 C C . VAL A 1 193 ? 6.478 -0.942 -19.126 1.00 89.25 193 VAL A C 1
ATOM 1454 O O . VAL A 1 193 ? 6.066 0.015 -19.773 1.00 89.25 193 VAL A O 1
ATOM 1457 N N . GLY A 1 194 ? 7.757 -1.064 -18.754 1.00 88.75 194 GLY A N 1
ATOM 1458 C CA . GLY A 1 194 ? 8.823 -0.144 -19.148 1.00 88.75 194 GLY A CA 1
ATOM 1459 C C . GLY A 1 194 ? 9.138 0.967 -18.146 1.00 88.75 194 GLY A C 1
ATOM 1460 O O . GLY A 1 194 ? 9.876 1.884 -18.503 1.00 88.75 194 GLY A O 1
ATOM 1461 N N . ASP A 1 195 ? 8.628 0.904 -16.911 1.00 89.44 195 ASP A N 1
ATOM 1462 C CA . ASP A 1 195 ? 8.959 1.908 -15.895 1.00 89.44 195 ASP A CA 1
ATOM 1463 C C . ASP A 1 195 ? 10.444 1.829 -15.478 1.00 89.44 195 ASP A C 1
ATOM 1465 O O . ASP A 1 195 ? 10.986 0.728 -15.292 1.00 89.44 195 ASP A O 1
ATOM 146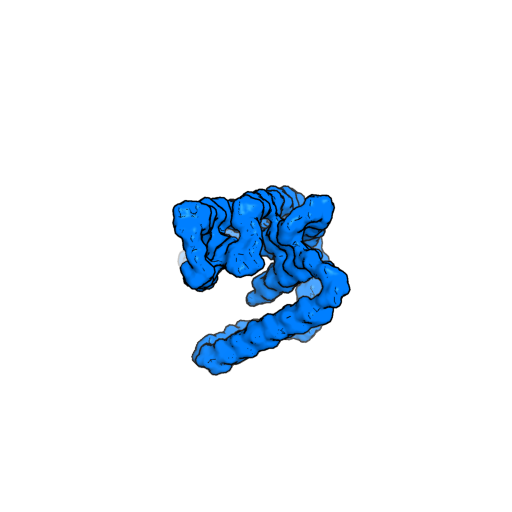9 N N . PRO A 1 196 ? 11.119 2.977 -15.261 1.00 88.81 196 PRO A N 1
ATOM 1470 C CA . PRO A 1 196 ? 12.514 3.007 -14.837 1.00 88.81 196 PRO A CA 1
ATOM 1471 C C . PRO A 1 196 ? 12.690 2.454 -13.418 1.00 88.81 196 PRO A C 1
ATOM 1473 O O . PRO A 1 196 ? 12.443 3.131 -12.421 1.00 88.81 196 PRO A O 1
ATOM 1476 N N . VAL A 1 197 ? 13.206 1.228 -13.320 1.00 86.56 197 VAL A N 1
ATOM 1477 C CA . VAL A 1 197 ? 13.356 0.476 -12.060 1.00 86.56 197 VAL A CA 1
ATOM 1478 C C . VAL A 1 197 ? 14.020 1.301 -10.959 1.00 86.56 197 VAL A C 1
ATOM 1480 O O . VAL A 1 197 ? 13.508 1.338 -9.844 1.00 86.56 197 VAL A O 1
ATOM 1483 N N . GLY A 1 198 ? 15.138 1.973 -11.264 1.00 85.56 198 GLY A N 1
ATOM 1484 C CA . GLY A 1 198 ? 15.912 2.737 -10.280 1.00 85.56 198 GLY A CA 1
ATOM 1485 C C . GLY A 1 198 ? 15.113 3.862 -9.617 1.00 85.56 198 GLY A C 1
ATOM 1486 O O . GLY A 1 198 ? 15.189 4.043 -8.402 1.00 85.56 198 GLY A O 1
ATOM 1487 N N . GLU A 1 199 ? 14.292 4.566 -10.392 1.00 88.19 199 GLU A N 1
ATOM 1488 C CA . GLU A 1 199 ? 13.404 5.606 -9.875 1.00 88.19 199 GLU A CA 1
ATOM 1489 C C . GLU A 1 199 ? 12.218 4.980 -9.134 1.00 88.19 199 GLU A C 1
ATOM 1491 O O . GLU A 1 199 ? 11.962 5.312 -7.974 1.00 88.19 199 GLU A O 1
ATOM 1496 N N . THR A 1 200 ? 11.540 4.007 -9.751 1.00 91.12 200 THR A N 1
ATOM 1497 C CA . THR A 1 200 ? 10.359 3.331 -9.193 1.00 91.12 200 THR A CA 1
ATOM 1498 C C . THR A 1 200 ? 10.638 2.734 -7.812 1.00 91.12 200 THR A C 1
ATOM 1500 O O . THR A 1 200 ? 9.832 2.900 -6.892 1.00 91.12 200 THR A O 1
ATOM 1503 N N . VAL A 1 201 ? 11.782 2.065 -7.622 1.00 93.56 201 VAL A N 1
ATOM 1504 C CA . VAL A 1 201 ? 12.123 1.447 -6.332 1.00 93.56 201 VAL A CA 1
ATOM 1505 C C . VAL A 1 201 ? 12.400 2.483 -5.241 1.00 93.56 201 VAL A C 1
ATOM 1507 O O . VAL A 1 201 ? 11.930 2.321 -4.109 1.00 93.56 201 VAL A O 1
ATOM 1510 N N . ALA A 1 202 ? 13.100 3.571 -5.578 1.00 92.06 202 ALA A N 1
ATOM 1511 C CA . ALA A 1 202 ? 13.402 4.655 -4.649 1.00 92.06 202 ALA A CA 1
ATOM 1512 C C . ALA A 1 202 ? 12.119 5.384 -4.225 1.00 92.06 202 ALA A C 1
ATOM 1514 O O . ALA A 1 202 ? 11.856 5.549 -3.027 1.00 92.06 202 ALA A O 1
ATOM 1515 N N . TYR A 1 203 ? 11.263 5.723 -5.194 1.00 92.00 203 TYR A N 1
ATOM 1516 C CA . TYR A 1 203 ? 9.960 6.327 -4.928 1.00 92.00 203 TYR A CA 1
ATOM 1517 C C . TYR A 1 203 ? 9.089 5.424 -4.058 1.00 92.00 203 TYR A C 1
ATOM 1519 O O . TYR A 1 203 ? 8.422 5.906 -3.138 1.00 92.00 203 TYR A O 1
ATOM 1527 N N . ARG A 1 204 ? 9.111 4.107 -4.291 1.00 94.75 204 ARG A N 1
ATOM 1528 C CA . ARG A 1 204 ? 8.274 3.168 -3.541 1.00 94.75 204 ARG A CA 1
ATOM 1529 C C . ARG A 1 204 ? 8.675 3.098 -2.072 1.00 94.75 204 ARG A C 1
ATOM 1531 O O . ARG A 1 204 ? 7.800 3.114 -1.197 1.00 94.75 204 ARG A O 1
ATOM 1538 N N . ALA A 1 205 ? 9.977 3.044 -1.801 1.00 95.44 205 ALA A N 1
ATOM 1539 C CA . ALA A 1 205 ? 10.513 3.072 -0.447 1.00 95.44 205 ALA A CA 1
ATOM 1540 C C . ALA A 1 205 ? 10.131 4.378 0.266 1.00 95.44 205 ALA A C 1
ATOM 1542 O O . ALA A 1 205 ? 9.535 4.339 1.347 1.00 95.44 205 ALA A O 1
ATOM 1543 N N . PHE A 1 206 ? 10.377 5.523 -0.376 1.00 95.25 206 PHE A N 1
ATOM 1544 C CA . PHE A 1 206 ? 10.076 6.832 0.199 1.00 95.25 206 PHE A CA 1
ATOM 1545 C C . PHE A 1 206 ? 8.579 7.013 0.482 1.00 95.25 206 PHE A C 1
ATOM 1547 O O . PHE A 1 206 ? 8.198 7.359 1.601 1.00 95.25 206 PHE A O 1
ATOM 1554 N N . CYS A 1 207 ? 7.710 6.711 -0.490 1.00 94.62 207 CYS A N 1
ATOM 1555 C CA . CYS A 1 207 ? 6.259 6.830 -0.330 1.00 94.62 207 CYS A CA 1
ATOM 1556 C C . CYS A 1 207 ? 5.738 5.978 0.830 1.00 94.62 207 CYS A C 1
ATOM 1558 O O . CYS A 1 207 ? 4.827 6.389 1.547 1.00 94.62 207 CYS A O 1
ATOM 1560 N N . THR A 1 208 ? 6.320 4.795 1.034 1.00 96.75 208 THR A N 1
ATOM 1561 C CA . THR A 1 208 ? 5.910 3.890 2.112 1.00 96.75 208 THR A CA 1
ATOM 1562 C C . THR A 1 208 ? 6.319 4.419 3.483 1.00 96.75 208 THR A C 1
ATOM 1564 O O . THR A 1 208 ? 5.517 4.368 4.417 1.00 96.75 208 THR A O 1
ATOM 1567 N N . ILE A 1 209 ? 7.533 4.963 3.604 1.00 97.69 209 ILE A N 1
ATOM 1568 C CA . ILE A 1 209 ? 8.007 5.602 4.838 1.00 97.69 209 ILE A CA 1
ATOM 1569 C C . ILE A 1 209 ? 7.137 6.818 5.157 1.00 97.69 209 ILE A C 1
ATOM 1571 O O . ILE A 1 209 ? 6.613 6.922 6.265 1.00 97.69 209 ILE A O 1
ATOM 1575 N N . LEU A 1 210 ? 6.914 7.694 4.176 1.00 96.94 210 LEU A N 1
ATOM 1576 C CA . LEU A 1 210 ? 6.110 8.899 4.347 1.00 96.94 210 LEU A CA 1
ATOM 1577 C C . LEU A 1 210 ? 4.659 8.572 4.729 1.00 96.94 210 LEU A C 1
ATOM 1579 O O . LEU A 1 210 ? 4.127 9.148 5.675 1.00 96.94 210 LEU A O 1
ATOM 1583 N N . ALA A 1 211 ? 4.033 7.595 4.066 1.00 96.94 211 ALA A N 1
ATOM 1584 C CA . ALA A 1 211 ? 2.707 7.112 4.449 1.00 96.94 211 ALA A CA 1
ATOM 1585 C C . ALA A 1 211 ? 2.689 6.563 5.885 1.00 96.94 211 ALA A C 1
ATOM 1587 O O . ALA A 1 211 ? 1.730 6.796 6.623 1.00 96.94 211 ALA A O 1
ATOM 1588 N N . GLY A 1 212 ? 3.750 5.865 6.300 1.00 96.94 212 GLY A N 1
ATOM 1589 C CA . GLY A 1 212 ? 3.930 5.403 7.673 1.00 96.94 212 GLY A CA 1
ATOM 1590 C C . GLY A 1 212 ? 3.974 6.552 8.679 1.00 96.94 212 GLY A C 1
ATOM 1591 O O . GLY A 1 212 ? 3.226 6.529 9.654 1.00 96.94 212 GLY A O 1
ATOM 1592 N N . VAL A 1 213 ? 4.775 7.586 8.404 1.00 97.69 213 VAL A N 1
ATOM 1593 C CA . VAL A 1 213 ? 4.880 8.796 9.238 1.00 97.69 213 VAL A CA 1
ATOM 1594 C C . VAL A 1 213 ? 3.529 9.498 9.358 1.00 97.69 213 VAL A C 1
ATOM 1596 O O . VAL A 1 213 ? 3.083 9.766 10.472 1.00 97.69 213 VAL A O 1
ATOM 1599 N N . ILE A 1 214 ? 2.839 9.730 8.235 1.00 96.75 214 ILE A N 1
ATOM 1600 C CA . ILE A 1 214 ? 1.507 10.357 8.213 1.00 96.75 214 ILE A CA 1
ATOM 1601 C C . ILE A 1 214 ? 0.524 9.541 9.058 1.00 96.75 214 ILE A C 1
ATOM 1603 O O . ILE A 1 214 ? -0.189 10.092 9.896 1.00 96.75 214 ILE A O 1
ATOM 1607 N N . THR A 1 215 ? 0.497 8.221 8.867 1.00 96.38 215 THR A N 1
ATOM 1608 C CA . THR A 1 215 ? -0.447 7.343 9.569 1.00 96.38 215 THR A CA 1
ATOM 1609 C C . THR A 1 215 ? -0.175 7.310 11.072 1.00 96.38 215 THR A C 1
ATOM 1611 O O . THR A 1 215 ? -1.114 7.387 11.862 1.00 96.38 215 THR A O 1
ATOM 1614 N N . ILE A 1 216 ? 1.096 7.244 11.484 1.00 95.25 216 ILE A N 1
ATOM 1615 C CA . ILE A 1 216 ? 1.476 7.279 12.901 1.00 95.25 216 ILE A CA 1
ATOM 1616 C C . ILE A 1 216 ? 1.100 8.628 13.520 1.00 95.25 216 ILE A C 1
ATOM 1618 O O . ILE A 1 216 ? 0.442 8.640 14.561 1.00 95.25 216 ILE A O 1
ATOM 1622 N N . ALA A 1 217 ? 1.429 9.745 12.867 1.00 94.44 217 ALA A N 1
ATOM 1623 C CA . ALA A 1 217 ? 1.097 11.082 13.355 1.00 94.44 217 ALA A CA 1
ATOM 1624 C C . ALA A 1 217 ? -0.414 11.239 13.594 1.00 94.44 217 ALA A C 1
ATOM 1626 O O . ALA A 1 217 ? -0.841 11.642 14.674 1.00 94.44 217 ALA A O 1
ATOM 1627 N N . TRP A 1 218 ? -1.242 10.823 12.632 1.00 93.25 218 TRP A N 1
ATOM 1628 C CA . TRP A 1 218 ? -2.699 10.862 12.776 1.00 93.25 218 TRP A CA 1
ATOM 1629 C C . TRP A 1 218 ? -3.253 9.845 13.780 1.00 93.25 218 TRP A C 1
ATOM 1631 O O . TRP A 1 218 ? -4.303 10.087 14.374 1.00 93.25 218 TRP A O 1
ATOM 1641 N N . SER A 1 219 ? -2.567 8.722 14.012 1.00 89.00 219 SER A N 1
ATOM 1642 C CA . SER A 1 219 ? -2.977 7.742 15.028 1.00 89.00 219 SER A CA 1
ATOM 1643 C C . SER A 1 219 ? -2.845 8.278 16.459 1.00 89.00 219 SER A C 1
ATOM 1645 O O . SER A 1 219 ? -3.629 7.876 17.324 1.00 89.00 219 SER A O 1
ATOM 1647 N N . MET A 1 220 ? -1.906 9.209 16.682 1.00 86.56 220 MET A N 1
ATOM 1648 C CA . MET A 1 220 ? -1.656 9.876 17.967 1.00 86.56 220 MET A CA 1
ATOM 1649 C C . MET A 1 220 ? -2.654 10.997 18.266 1.00 86.56 220 MET A C 1
ATOM 1651 O O . MET A 1 220 ? -2.842 11.360 19.425 1.00 86.56 220 MET A O 1
ATOM 1655 N N . VAL A 1 221 ? -3.316 11.544 17.245 1.00 85.19 221 VAL A N 1
ATOM 1656 C CA . VAL A 1 221 ? -4.377 12.533 17.442 1.00 85.19 221 VAL A CA 1
ATOM 1657 C C . VAL A 1 221 ? -5.583 11.814 18.032 1.00 85.19 221 VAL A C 1
ATOM 1659 O O . VAL A 1 221 ? -6.172 10.969 17.371 1.00 85.19 221 VAL A O 1
ATOM 1662 N N . TRP A 1 222 ? -5.978 12.160 19.259 1.00 76.00 222 TRP A N 1
ATOM 1663 C CA . TRP A 1 222 ? -7.163 11.593 19.919 1.00 76.00 222 TRP A CA 1
ATOM 1664 C C . TRP A 1 222 ? -7.089 10.054 20.089 1.00 76.00 222 TRP A C 1
ATOM 1666 O O . TRP A 1 222 ? -7.909 9.316 19.524 1.00 76.00 222 TRP A O 1
ATOM 1676 N N . PRO A 1 223 ? -6.097 9.542 20.850 1.00 68.12 223 PRO A N 1
ATOM 1677 C CA . PRO A 1 223 ? -5.865 8.109 20.971 1.00 68.12 223 PRO A CA 1
ATOM 1678 C C . PRO A 1 223 ? -7.075 7.412 21.606 1.00 68.12 223 PRO A C 1
ATOM 1680 O O . PRO A 1 223 ? -7.737 7.942 22.506 1.00 68.12 223 PRO A O 1
ATOM 1683 N N . ALA A 1 224 ? -7.385 6.213 21.110 1.00 62.94 224 ALA A N 1
ATOM 1684 C CA . ALA A 1 224 ? -8.356 5.341 21.757 1.00 62.94 224 ALA A CA 1
ATOM 1685 C C . ALA A 1 224 ? -7.818 4.996 23.153 1.00 62.94 224 ALA A C 1
ATOM 1687 O O . ALA A 1 224 ? -6.671 4.568 23.290 1.00 62.94 224 ALA A O 1
ATOM 1688 N N . VAL A 1 225 ? -8.613 5.233 24.196 1.00 59.09 225 VAL A N 1
ATOM 1689 C CA . VAL A 1 225 ? -8.226 4.837 25.553 1.00 59.09 225 VAL A CA 1
ATOM 1690 C C . VAL A 1 225 ? -8.385 3.325 25.605 1.00 59.09 225 VAL A C 1
ATOM 1692 O O . VAL A 1 225 ? -9.504 2.827 25.519 1.00 59.09 225 VAL A O 1
ATOM 1695 N N . GLY A 1 226 ? -7.265 2.605 25.685 1.00 50.88 226 GLY A N 1
ATOM 1696 C CA . GLY A 1 226 ? -7.233 1.148 25.644 1.00 50.88 226 GLY A CA 1
ATOM 1697 C C . GLY A 1 226 ? -8.262 0.518 26.584 1.00 50.88 226 GLY A C 1
ATOM 1698 O O . GLY A 1 226 ? -8.214 0.686 27.802 1.00 50.88 226 GLY A O 1
ATOM 1699 N N . HIS A 1 227 ? -9.179 -0.264 26.017 1.00 48.09 227 HIS A N 1
ATOM 1700 C CA . HIS A 1 227 ? -10.083 -1.139 26.763 1.00 48.09 227 HIS A CA 1
ATOM 1701 C C . HIS A 1 227 ? -9.367 -2.374 27.362 1.00 48.09 227 HIS A C 1
ATOM 1703 O O . HIS A 1 227 ? -10.028 -3.284 27.862 1.00 48.09 227 HIS A O 1
ATOM 1709 N N . GLU A 1 228 ? -8.029 -2.410 27.378 1.00 46.69 228 GLU A N 1
ATOM 1710 C CA . GLU A 1 228 ? -7.237 -3.582 27.780 1.00 46.69 228 GLU A CA 1
ATOM 1711 C C . GLU A 1 228 ? -7.230 -3.907 29.282 1.00 46.69 228 GLU A C 1
ATOM 1713 O O . GLU A 1 228 ? -6.816 -4.997 29.657 1.00 46.69 228 GLU A O 1
ATOM 1718 N N . HIS A 1 229 ? -7.782 -3.068 30.165 1.00 43.38 229 HIS A N 1
ATOM 1719 C CA . HIS A 1 229 ? -7.801 -3.385 31.603 1.00 43.38 229 HIS A CA 1
ATOM 1720 C C . HIS A 1 229 ? -9.165 -3.783 32.183 1.00 43.38 229 HIS A C 1
ATOM 1722 O O . HIS A 1 229 ? -9.236 -4.130 33.357 1.00 43.38 229 HIS A O 1
ATOM 1728 N N . ARG A 1 230 ? -10.273 -3.793 31.426 1.00 46.78 230 ARG A N 1
ATOM 1729 C CA . ARG A 1 230 ? -11.595 -4.038 32.054 1.00 46.78 230 ARG A CA 1
ATOM 1730 C C . ARG A 1 230 ? -11.982 -5.518 32.187 1.00 46.78 230 ARG A C 1
ATOM 1732 O O . ARG A 1 230 ? -12.807 -5.845 33.035 1.00 46.78 230 ARG A O 1
ATOM 1739 N N . HIS A 1 231 ? -11.374 -6.414 31.410 1.00 45.22 231 HIS A N 1
ATOM 1740 C CA . HIS A 1 231 ? -11.683 -7.851 31.469 1.00 45.22 231 HIS A CA 1
ATOM 1741 C C . HIS A 1 231 ? -10.876 -8.589 32.549 1.00 45.22 231 HIS A C 1
ATOM 1743 O O . HIS A 1 231 ? -11.422 -9.463 33.219 1.00 45.22 231 HIS A O 1
ATOM 1749 N N . LEU A 1 232 ? -9.631 -8.170 32.806 1.00 48.25 232 LEU A N 1
ATOM 1750 C CA . LEU A 1 232 ? -8.782 -8.757 33.853 1.00 48.25 232 LEU A CA 1
ATOM 1751 C C . LEU A 1 232 ? -9.260 -8.410 35.277 1.00 48.25 232 LEU A C 1
ATOM 1753 O O . LEU A 1 232 ? -9.163 -9.239 36.177 1.00 48.25 232 LEU A O 1
ATOM 1757 N N . PHE A 1 233 ? -9.854 -7.229 35.485 1.00 47.09 233 PHE A N 1
ATOM 1758 C CA . PHE A 1 233 ? -10.398 -6.832 36.793 1.00 47.09 233 PHE A CA 1
ATOM 1759 C C . PHE A 1 233 ? -11.822 -7.334 37.074 1.00 47.09 233 PHE A C 1
ATOM 1761 O O . PHE A 1 233 ? -12.244 -7.328 38.230 1.00 47.09 233 PHE A O 1
ATOM 1768 N N . ARG A 1 234 ? -12.571 -7.770 36.051 1.00 48.44 234 ARG A N 1
ATOM 1769 C CA . ARG A 1 234 ? -13.925 -8.313 36.240 1.00 48.44 234 ARG A CA 1
ATOM 1770 C C . ARG A 1 234 ? -13.895 -9.780 36.669 1.00 48.44 234 ARG A C 1
ATOM 1772 O O . ARG A 1 234 ? -14.613 -10.132 37.593 1.00 48.44 234 ARG A O 1
ATOM 1779 N N . GLY A 1 235 ? -12.989 -10.579 36.096 1.00 43.91 235 GLY A N 1
ATOM 1780 C CA . GLY A 1 235 ? -12.802 -11.975 36.506 1.00 43.91 235 GLY A CA 1
ATOM 1781 C C . GLY A 1 235 ? -12.361 -12.115 37.966 1.00 43.91 235 GLY A C 1
ATOM 1782 O O . GLY A 1 235 ? -12.882 -12.964 38.674 1.00 43.91 235 GLY A O 1
ATOM 1783 N N . ARG A 1 236 ? -11.479 -11.230 38.456 1.00 46.59 236 ARG A N 1
ATOM 1784 C CA . ARG A 1 236 ? -10.943 -11.312 39.827 1.00 46.59 236 ARG A CA 1
ATOM 1785 C C . ARG A 1 236 ? -11.949 -10.935 40.922 1.00 46.59 236 ARG A C 1
ATOM 1787 O O . ARG A 1 236 ? -11.900 -11.499 42.003 1.00 46.59 236 ARG A O 1
ATOM 1794 N N . ARG A 1 237 ? -12.888 -10.017 40.649 1.00 48.28 237 ARG A N 1
ATOM 1795 C CA . ARG A 1 237 ? -13.935 -9.648 41.625 1.00 48.28 237 ARG A CA 1
ATOM 1796 C C . ARG A 1 237 ? -15.019 -10.711 41.782 1.00 48.28 237 ARG A C 1
ATOM 1798 O O . ARG A 1 237 ? -15.646 -10.755 42.829 1.00 48.28 237 ARG A O 1
ATOM 1805 N N . GLU A 1 238 ? -15.246 -11.535 40.763 1.00 51.03 238 GLU A N 1
ATOM 1806 C CA . GLU A 1 238 ? -16.220 -12.632 40.834 1.00 51.03 238 GLU A CA 1
ATOM 1807 C C . GLU A 1 238 ? -15.632 -13.865 41.543 1.00 51.03 238 GLU A C 1
ATOM 1809 O O . GLU A 1 238 ? -16.381 -14.614 42.156 1.00 51.03 238 GLU A O 1
ATOM 1814 N N . THR A 1 239 ? -14.302 -14.043 41.544 1.00 52.72 239 THR A N 1
ATOM 1815 C CA . THR A 1 239 ? -13.649 -15.151 42.272 1.00 52.72 239 THR A CA 1
ATOM 1816 C C . THR A 1 239 ? -13.496 -14.877 43.773 1.00 52.72 239 THR A C 1
ATOM 1818 O O . THR A 1 239 ? -13.604 -15.805 44.563 1.00 52.72 239 THR A O 1
ATOM 1821 N N . ASP A 1 240 ? -13.312 -13.615 44.176 1.00 55.50 240 ASP A N 1
ATOM 1822 C CA . ASP A 1 240 ? -13.178 -13.222 45.593 1.00 55.50 240 ASP A CA 1
ATOM 1823 C C . ASP A 1 240 ? -14.534 -13.008 46.305 1.00 55.50 240 ASP A C 1
ATOM 1825 O O . ASP A 1 240 ? -14.573 -12.766 47.510 1.00 55.50 240 ASP A O 1
ATOM 1829 N N . ALA A 1 241 ? -15.657 -13.067 45.577 1.00 55.81 241 ALA A N 1
ATOM 1830 C CA . ALA A 1 241 ? -17.000 -12.785 46.100 1.00 55.81 241 ALA A CA 1
ATOM 1831 C C . ALA A 1 241 ? -17.864 -14.036 46.333 1.00 55.81 241 ALA A C 1
ATOM 1833 O O . ALA A 1 241 ? -19.059 -13.900 46.596 1.00 55.81 241 ALA A O 1
ATOM 1834 N N . GLN A 1 242 ? -17.287 -15.238 46.251 1.00 50.53 242 GLN A N 1
ATOM 1835 C CA . GLN A 1 242 ? -17.969 -16.472 46.631 1.00 50.53 242 GLN A CA 1
ATOM 1836 C C . GLN A 1 242 ? -17.595 -16.811 48.084 1.00 50.53 242 GLN A C 1
ATOM 1838 O O . GLN A 1 242 ? -16.527 -17.378 48.308 1.00 50.53 242 GLN 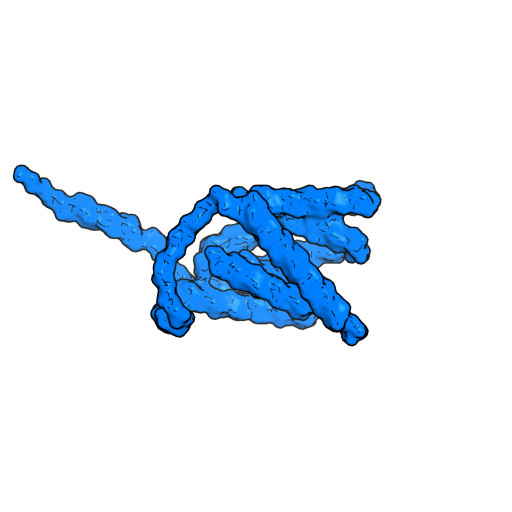A O 1
ATOM 1843 N N . PRO A 1 243 ? -18.404 -16.434 49.093 1.00 52.97 243 PRO A N 1
ATOM 1844 C CA . PRO A 1 243 ? -18.176 -16.913 50.445 1.00 52.97 243 PRO A CA 1
ATOM 1845 C C . PRO A 1 243 ? -18.424 -18.422 50.468 1.00 52.97 243 PRO A C 1
ATOM 1847 O O . PRO A 1 243 ? -19.454 -18.887 49.968 1.00 52.97 243 PRO A O 1
ATOM 1850 N N . ASP A 1 244 ? -17.474 -19.158 51.050 1.00 59.19 244 ASP A N 1
ATOM 1851 C CA . ASP A 1 244 ? -17.640 -20.548 51.469 1.00 59.19 244 ASP A CA 1
ATOM 1852 C C . ASP A 1 244 ? -18.967 -20.674 52.226 1.00 59.19 244 ASP A C 1
ATOM 1854 O O . ASP A 1 244 ? -19.101 -20.267 53.382 1.00 59.19 244 ASP A O 1
ATOM 1858 N N . SER A 1 245 ? -19.976 -21.191 51.530 1.00 52.84 245 SER A N 1
ATOM 1859 C CA . SER A 1 245 ? -21.202 -21.682 52.138 1.00 52.84 245 SER A CA 1
ATOM 1860 C C . SER A 1 245 ? -21.009 -23.178 52.325 1.00 52.84 245 SER A C 1
ATOM 1862 O O . SER A 1 245 ? -21.046 -23.953 51.371 1.00 52.84 245 SER A O 1
ATOM 1864 N N . SER A 1 246 ? -20.697 -23.485 53.583 1.00 49.84 246 SER A N 1
ATOM 1865 C CA . SER A 1 246 ? -20.823 -24.756 54.305 1.00 49.84 246 SER A CA 1
ATOM 1866 C C . SER A 1 246 ? -21.874 -25.718 53.765 1.00 49.84 246 SER A C 1
ATOM 1868 O O . SER A 1 246 ? -23.018 -25.243 53.561 1.00 49.84 246 SER A O 1
#

Secondary structure (DSSP, 8-state):
-HHHHHHHHHHHHHHHHHS---TT-HHHHHHHHHHHHHHHHHHHHHHHHHHTTS---------S-HHHHHGGG-STT-HHHHHHHHHHHHHHHHHHHHHHTT-TTTTHHHHHHHHH--SSHHHHHHHHHHHHHHHHHHHHHHHHHHHHH---HHHHHHHHHHHHHHHHHHTTT-HHHHHHHHHHHHHHHHHHTT--HHHHHHHHHHHHHHHHHHHHHHHHSS----GGGHHHHHHHHHHTT-----

Foldseek 3Di:
DVLVVVLVVQLVVLQVLQPPDDPPPPVVVVVVVVVVVVVVVVVVVVCCVVVVPDDDDPDDDDDPDPCVVCVVQPDPLHLVNLLVVLLVQLLVVLLVVLVVVVDPRSSLLSSLLSVLRDSALVSSLVSLVLLLQLLVLLLVVLCCCCVVVVDDLVVLVVQLVQLVVQLVVCVPPGSSSNNSSVNSNVLSVCVNVPHDSVRVSVVNNVSSVVSSVSSSVSCPVSDNPDPVPPPVVVVVVVVVPDPPDD

Sequence (246 aa):
NARVGGVLSLVLFAVFLGIPSSERNAVEDCLLVGLGGVLVLGWLVALRLLFHRRKSWGAPPLSPNVIDRLRPRLNLRDDFFRHGVRLAGAFTTATIISQVLMWPHQYWIPMTVAWVALPDPTGTATRVAGRVLGTLVGVALITVVIVGAGPGPYAIAILVGIGALIAEVFIVANYLVCVVGVTTFMIALFTLVGDPVGETVAYRAFCTILAGVITIAWSMVWPAVGHEHRHLFRGRRETDAQPDSS

pLDDT: mean 80.36, std 15.35, range [43.38, 98.25]

Radius of gyration: 22.32 Å; chains: 1; bounding box: 55×45×79 Å